Protein AF-0000000072922859 (afdb_homodimer)

Organism: Fusarium oxysporum f. sp. lycopersici (strain 4287 / CBS 123668 / FGSC 9935 / NRRL 34936) (NCBI:txid426428)

pLDDT: mean 90.93, std 11.04, range [42.88, 98.38]

Radius of gyration: 22.8 Å; Cα contacts (8 Å, |Δi|>4): 401; chains: 2; bounding box: 46×70×49 Å

Solvent-accessible surface area (backbone atoms only — not comparable to full-atom values): 17328 Å² total; per-residue (Å²): 130,63,77,60,66,78,42,42,45,59,40,52,46,44,32,28,48,37,19,28,23,43,22,20,28,41,45,39,53,54,68,49,52,65,56,39,53,70,43,15,71,77,34,38,49,62,23,29,40,35,51,50,48,51,50,53,59,50,60,69,44,51,58,58,40,48,53,53,24,37,54,38,30,44,51,51,18,51,53,41,33,73,74,40,74,82,47,66,63,27,55,53,33,44,50,42,33,56,48,53,58,49,46,52,48,43,43,63,70,59,42,41,62,67,42,49,58,42,52,49,50,40,64,49,78,72,54,84,73,50,76,84,46,74,64,51,24,53,50,50,47,49,49,52,52,51,42,46,54,48,40,64,56,52,34,45,48,32,44,52,35,18,50,51,44,45,44,53,69,50,72,94,130,64,76,60,66,77,42,42,44,58,41,52,47,44,33,29,49,37,20,28,24,43,22,19,28,43,46,38,53,53,69,48,52,65,56,39,53,69,42,15,71,77,35,37,48,63,24,30,39,35,51,49,46,51,52,54,58,50,61,68,45,50,58,59,40,49,51,53,26,37,54,38,31,45,49,51,18,51,54,41,32,74,73,38,73,83,47,65,64,27,56,52,33,44,50,41,35,55,49,55,56,50,46,51,50,45,43,63,70,60,44,40,62,67,44,50,57,42,53,50,50,40,63,49,76,72,54,84,75,50,76,84,46,75,64,51,23,53,51,51,44,49,49,51,51,49,40,45,55,51,39,64,57,51,34,45,48,31,45,51,36,17,50,51,44,45,42,55,69,51,74,94

Sequence (344 aa):
MSSLHAWLPALKGIAIAGSLINAGTMTSGYRLLPSVYPIVQKSPKDGAKQWEYFYWNMSATVPWVDLTTIIVIGTIAYGEHKENASALPWKIWTTAAAIMPLGWIWVRLVMLPPSYELLKIADDKNDETQP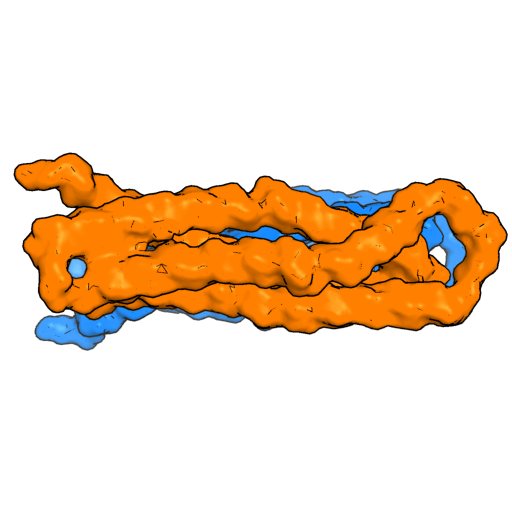LTASSGKKVLGLMQEFNAQMSVRMMFPWVVGGLAMWLTLAYMSSLHAWLPALKGIAIAGSLINAGTMTSGYRLLPSVYPIVQKSPKDGAKQWEYFYWNMSATVPWVDLTTIIVIGTIAYGEHKENASALPWKIWTTAAAIMPLGWIWVRLVMLPPSYELLKIADDKNDETQPLTASSGKKVLGLMQEFNAQMSVRMMFPWVVGGLAMWLTLAY

Foldseek 3Di:
DDPCVVCVVVLLVLLQCLLVVLLVLLVVLLVCLCVLLVVLQVPVLVSLLVVVVSVVVSVVPNVVSLVSNLVSLLVNLVVVCVVPVPDPLSVLSVVLSVLSVVLVVLCVPPQVPLSVVSVCSNPDPPCVPPPPPSVSSVSSSVSSVSNSVSSVVSSVSSVVSSVSSCCSVPVD/DDPCVVCVVVLLVLLQCLLVVLLVLLVVLLVCLCVLLVVLQVPVLVSLLVVVVSVVVSVVPNVVSLVSNLVSLLVNLVVVCVVPVVDPLSVLSVVLSVLSVVLVVLCVPPQVPLSVVSVCSNPDPPCVPPPPPSVSSVSSSVSSVSNSVSSVVSSVSSVVSSVSSCCSVPVD

Structure (mmCIF, N/CA/C/O backbone):
data_AF-0000000072922859-model_v1
#
loop_
_entity.id
_entity.type
_entity.pdbx_description
1 polymer 'DUF1772-domain-containing protein'
#
loop_
_atom_site.group_PDB
_atom_site.id
_atom_site.type_symbol
_atom_site.label_atom_id
_atom_site.label_alt_id
_atom_site.label_comp_id
_atom_site.label_asym_id
_atom_site.label_entity_id
_atom_site.label_seq_id
_atom_site.pdbx_PDB_ins_code
_atom_site.Cartn_x
_atom_site.Cartn_y
_atom_site.Cartn_z
_atom_site.occupancy
_atom_site.B_iso_or_equiv
_atom_site.auth_seq_id
_atom_site.auth_comp_id
_atom_site.auth_asym_id
_atom_site.auth_atom_id
_atom_site.pdbx_PDB_model_num
ATOM 1 N N . MET A 1 1 ? -8.023 -25.297 -27.219 1 43.03 1 MET A N 1
ATOM 2 C CA . MET A 1 1 ? -7.711 -24.75 -25.891 1 43.03 1 MET A CA 1
ATOM 3 C C . MET A 1 1 ? -8.219 -23.312 -25.766 1 43.03 1 MET A C 1
ATOM 5 O O . MET A 1 1 ? -7.918 -22.469 -26.609 1 43.03 1 MET A O 1
ATOM 9 N N . SER A 1 2 ? -9.234 -23.016 -24.953 1 54.78 2 SER A N 1
ATOM 10 C CA . SER A 1 2 ? -9.977 -21.766 -24.969 1 54.78 2 SER A CA 1
ATOM 11 C C . SER A 1 2 ? -9.055 -20.578 -24.703 1 54.78 2 SER A C 1
ATOM 13 O O . SER A 1 2 ? -8 -20.719 -24.078 1 54.78 2 SER A O 1
ATOM 15 N N . SER A 1 3 ? -9.117 -19.531 -25.531 1 67.94 3 SER A N 1
ATOM 16 C CA . SER A 1 3 ? -8.43 -18.25 -25.469 1 67.94 3 SER A CA 1
ATOM 17 C C . SER A 1 3 ? -8.227 -17.797 -24.031 1 67.94 3 SER A C 1
ATOM 19 O O . SER A 1 3 ? -7.188 -17.219 -23.688 1 67.94 3 SER A O 1
ATOM 21 N N . LEU A 1 4 ? -9.047 -18.266 -23.125 1 77.19 4 LEU A N 1
ATOM 22 C CA . LEU A 1 4 ? -8.953 -17.844 -21.734 1 77.19 4 LEU A CA 1
ATOM 23 C C . LEU A 1 4 ? -7.82 -18.578 -21.016 1 77.19 4 LEU A C 1
ATOM 25 O O . LEU A 1 4 ? -7.141 -18 -20.172 1 77.19 4 LEU A O 1
ATOM 29 N N . HIS A 1 5 ? -7.512 -19.703 -21.516 1 80.81 5 HIS A N 1
ATOM 30 C CA . HIS A 1 5 ? -6.473 -20.484 -20.859 1 80.81 5 HIS A CA 1
ATOM 31 C C . HIS A 1 5 ? -5.098 -19.859 -21.062 1 80.81 5 HIS A C 1
ATOM 33 O O . HIS A 1 5 ? -4.262 -19.891 -20.156 1 80.81 5 HIS A O 1
ATOM 39 N N . ALA A 1 6 ? -5.027 -19.297 -22.188 1 84.5 6 ALA A N 1
ATOM 40 C CA . ALA A 1 6 ? -3.744 -18.672 -22.484 1 84.5 6 ALA A CA 1
ATOM 41 C C . ALA A 1 6 ? -3.527 -17.422 -21.641 1 84.5 6 ALA A C 1
ATOM 43 O O . ALA A 1 6 ? -2.389 -17.078 -21.297 1 84.5 6 ALA A O 1
ATOM 44 N N . TRP A 1 7 ? -4.598 -16.812 -21.156 1 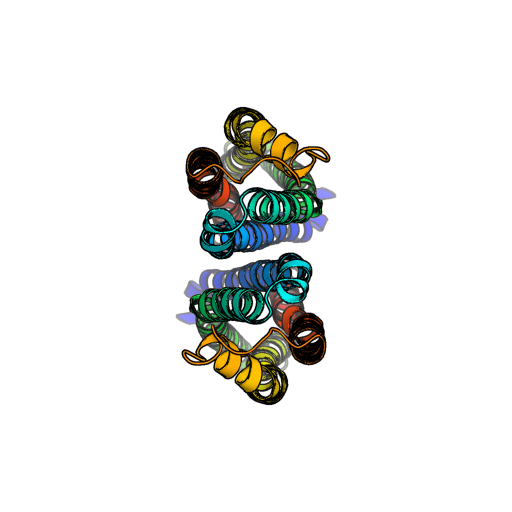90.38 7 TRP A N 1
ATOM 45 C CA . TRP A 1 7 ? -4.496 -15.547 -20.422 1 90.38 7 TRP A CA 1
ATOM 46 C C . TRP A 1 7 ? -4.68 -15.766 -18.938 1 90.38 7 TRP A C 1
ATOM 48 O O . TRP A 1 7 ? -4.543 -14.828 -18.141 1 90.38 7 TRP A O 1
ATOM 58 N N . LEU A 1 8 ? -4.879 -16.891 -18.531 1 91.31 8 LEU A N 1
ATOM 59 C CA . LEU A 1 8 ? -5.234 -17.188 -17.141 1 91.31 8 LEU A CA 1
ATOM 60 C C . LEU A 1 8 ? -4.109 -16.781 -16.203 1 91.31 8 LEU A C 1
ATOM 62 O O . LEU A 1 8 ? -4.359 -16.156 -15.164 1 91.31 8 LEU A O 1
ATOM 66 N N . PRO A 1 9 ? -2.885 -17 -16.562 1 92.88 9 PRO A N 1
ATOM 67 C CA . PRO A 1 9 ? -1.817 -16.562 -15.664 1 92.88 9 PRO A CA 1
ATOM 68 C C . PRO A 1 9 ? -1.773 -15.039 -15.5 1 92.88 9 PRO A C 1
ATOM 70 O O . PRO A 1 9 ? -1.588 -14.539 -14.391 1 92.88 9 PRO A O 1
ATOM 73 N N . ALA A 1 10 ? -1.984 -14.414 -16.578 1 94.19 10 ALA A N 1
ATOM 74 C CA . ALA A 1 10 ? -1.991 -12.953 -16.516 1 94.19 10 ALA A CA 1
ATOM 75 C C . ALA A 1 10 ? -3.18 -12.438 -15.711 1 94.19 10 ALA A C 1
ATOM 77 O O . ALA A 1 10 ? -3.043 -11.508 -14.914 1 94.19 10 ALA A O 1
ATOM 78 N N . LEU A 1 11 ? -4.305 -13.031 -15.906 1 96.31 11 LEU A N 1
ATOM 79 C CA . LEU A 1 11 ? -5.512 -12.625 -15.188 1 96.31 11 LEU A CA 1
ATOM 80 C C . LEU A 1 11 ? -5.355 -12.859 -13.695 1 96.31 11 LEU A C 1
ATOM 82 O O . LEU A 1 11 ? -5.703 -12 -12.883 1 96.31 11 LEU A O 1
ATOM 86 N N . LYS A 1 12 ? -4.82 -13.938 -13.367 1 96.44 12 LYS A N 1
ATOM 87 C CA . LYS A 1 12 ? -4.609 -14.25 -11.953 1 96.44 12 LYS A CA 1
ATOM 88 C C . LYS A 1 12 ? -3.584 -13.312 -11.328 1 96.44 12 LYS A C 1
ATOM 90 O O . LYS A 1 12 ? -3.717 -12.93 -10.164 1 96.44 12 LYS A O 1
ATOM 95 N N . GLY A 1 13 ? -2.658 -12.945 -12.117 1 96.69 13 GLY A N 1
ATOM 96 C CA . GLY A 1 13 ? -1.687 -11.961 -11.656 1 96.69 13 GLY A CA 1
ATOM 97 C C . GLY A 1 13 ? -2.303 -10.609 -11.352 1 96.69 13 GLY A C 1
ATOM 98 O O . GLY A 1 13 ? -1.993 -10 -10.328 1 96.69 13 GLY A O 1
ATOM 99 N N . ILE A 1 14 ? -3.105 -10.234 -12.219 1 97 14 ILE A N 1
ATOM 100 C CA . ILE A 1 14 ? -3.771 -8.953 -12.039 1 97 14 ILE A CA 1
ATOM 101 C C . ILE A 1 14 ? -4.668 -9.008 -10.805 1 97 14 ILE A C 1
ATOM 103 O O . ILE A 1 14 ? -4.711 -8.055 -10.016 1 97 14 ILE A O 1
ATOM 107 N N . ALA A 1 15 ? -5.344 -10.086 -10.633 1 97.75 15 ALA A N 1
ATOM 108 C CA . ALA A 1 15 ? -6.215 -10.258 -9.469 1 97.75 15 ALA A CA 1
ATOM 109 C C . ALA A 1 15 ? -5.422 -10.148 -8.172 1 97.75 15 ALA A C 1
ATOM 111 O O . ALA A 1 15 ? -5.82 -9.422 -7.254 1 97.75 15 ALA A O 1
ATOM 112 N N . ILE A 1 16 ? -4.336 -10.758 -8.125 1 97.69 16 ILE A N 1
ATOM 113 C CA . ILE A 1 16 ? -3.5 -10.773 -6.93 1 97.69 16 ILE A CA 1
ATOM 114 C C . ILE A 1 16 ? -2.873 -9.391 -6.723 1 97.69 16 ILE A C 1
ATOM 116 O O . ILE A 1 16 ? -2.973 -8.812 -5.641 1 97.69 16 ILE A O 1
ATOM 120 N N . ALA A 1 17 ? -2.279 -8.898 -7.738 1 98.38 17 ALA A N 1
ATOM 121 C CA . ALA A 1 17 ? -1.556 -7.629 -7.637 1 98.38 17 ALA A CA 1
ATOM 122 C C . ALA A 1 17 ? -2.498 -6.488 -7.273 1 98.38 17 ALA A C 1
ATOM 124 O O . ALA A 1 17 ? -2.207 -5.691 -6.379 1 98.38 17 ALA A O 1
ATOM 125 N N . GLY A 1 18 ? -3.59 -6.414 -8.047 1 98.06 18 GLY A N 1
ATOM 126 C CA . GLY A 1 18 ? -4.535 -5.34 -7.777 1 98.06 18 GLY A CA 1
ATOM 127 C C . GLY A 1 18 ? -5.039 -5.332 -6.348 1 98.06 18 GLY A C 1
ATOM 128 O O . GLY A 1 18 ? -5.121 -4.273 -5.719 1 98.06 18 GLY A O 1
ATOM 129 N N . SER A 1 19 ? -5.312 -6.465 -5.809 1 98 19 SER A N 1
ATOM 130 C CA . SER A 1 19 ? -5.855 -6.574 -4.461 1 98 19 SER A CA 1
ATOM 131 C C . SER A 1 19 ? -4.793 -6.266 -3.41 1 98 19 SER A C 1
ATOM 133 O O . SER A 1 19 ? -5.031 -5.484 -2.486 1 98 19 SER A O 1
ATOM 135 N N . LEU A 1 20 ? -3.639 -6.754 -3.564 1 98 20 LEU A N 1
ATOM 136 C CA . LEU A 1 20 ? -2.611 -6.594 -2.543 1 98 20 LEU A CA 1
ATOM 137 C C . LEU A 1 20 ? -2.039 -5.18 -2.564 1 98 20 LEU A C 1
ATOM 139 O O . LEU A 1 20 ? -1.699 -4.625 -1.518 1 98 20 LEU A O 1
ATOM 143 N N . ILE A 1 21 ? -1.912 -4.605 -3.748 1 98.06 21 ILE A N 1
ATOM 144 C CA . ILE A 1 21 ? -1.497 -3.209 -3.852 1 98.06 21 ILE A CA 1
ATOM 145 C C . ILE A 1 21 ? -2.504 -2.316 -3.131 1 98.06 21 ILE A C 1
ATOM 147 O O . ILE A 1 21 ? -2.121 -1.447 -2.344 1 98.06 21 ILE A O 1
ATOM 151 N N . ASN A 1 22 ? -3.75 -2.557 -3.4 1 98.12 22 ASN A N 1
ATOM 152 C CA . ASN A 1 22 ? -4.777 -1.767 -2.73 1 98.12 22 ASN A CA 1
ATOM 153 C C . ASN A 1 22 ? -4.805 -2.037 -1.229 1 98.12 22 ASN A C 1
ATOM 155 O O . ASN A 1 22 ? -5.09 -1.138 -0.437 1 98.12 22 ASN A O 1
ATOM 159 N N . ALA A 1 23 ? -4.523 -3.234 -0.836 1 97.81 23 ALA A N 1
ATOM 160 C CA . ALA A 1 23 ? -4.441 -3.535 0.591 1 97.81 23 ALA A CA 1
ATOM 161 C C . ALA A 1 23 ? -3.359 -2.697 1.267 1 97.81 23 ALA A C 1
ATOM 163 O O . ALA A 1 23 ? -3.605 -2.068 2.299 1 97.81 23 ALA A O 1
ATOM 164 N N . GLY A 1 24 ? -2.207 -2.635 0.68 1 97.62 24 GLY A N 1
ATOM 165 C CA . GLY A 1 24 ? -1.145 -1.797 1.211 1 97.62 24 GLY A CA 1
ATOM 166 C C . GLY A 1 24 ? -1.486 -0.319 1.195 1 97.62 24 GLY A C 1
ATOM 167 O O . GLY A 1 24 ? -1.217 0.397 2.162 1 97.62 24 GLY A O 1
ATOM 168 N N . THR A 1 25 ? -2.055 0.048 0.1 1 97.75 25 THR A N 1
ATOM 169 C CA . THR A 1 25 ? -2.416 1.449 -0.083 1 97.75 25 THR A CA 1
ATOM 170 C C . THR A 1 25 ? -3.43 1.887 0.971 1 97.75 25 THR A C 1
ATOM 172 O O . THR A 1 25 ? -3.229 2.893 1.653 1 97.75 25 THR A O 1
ATOM 175 N N . MET A 1 26 ? -4.445 1.127 1.14 1 96.94 26 MET A N 1
ATOM 176 C CA . MET A 1 26 ? -5.512 1.515 2.061 1 96.94 26 MET A CA 1
ATOM 177 C C . MET A 1 26 ? -5.043 1.407 3.508 1 96.94 26 MET A C 1
ATOM 179 O O . MET A 1 26 ? -5.434 2.217 4.352 1 96.94 26 MET A O 1
ATOM 183 N N . THR A 1 27 ? -4.234 0.458 3.777 1 97.56 27 THR A N 1
ATOM 184 C CA . THR A 1 27 ? -3.668 0.344 5.117 1 97.56 27 THR A CA 1
ATOM 185 C C . THR A 1 27 ? -2.797 1.553 5.438 1 97.56 27 THR A C 1
ATOM 187 O O . THR A 1 27 ? -2.828 2.066 6.559 1 97.56 27 THR A O 1
ATOM 190 N N . SER A 1 28 ? -2.094 1.97 4.473 1 97.56 28 SER A N 1
ATOM 191 C CA . SER A 1 28 ? -1.244 3.137 4.688 1 97.56 28 SER A CA 1
ATOM 192 C C . SER A 1 28 ? -2.078 4.391 4.934 1 97.56 28 SER A C 1
ATOM 194 O O . SER A 1 28 ? -1.744 5.203 5.797 1 97.56 28 SER A O 1
ATOM 196 N N . GLY A 1 29 ? -3.117 4.551 4.145 1 96.75 29 GLY A N 1
ATOM 197 C CA . GLY A 1 29 ? -4.016 5.66 4.418 1 96.75 29 GLY A CA 1
ATOM 198 C C . GLY A 1 29 ? -4.574 5.645 5.828 1 96.75 29 GLY A C 1
ATOM 199 O O . GLY A 1 29 ? -4.598 6.676 6.504 1 96.75 29 GLY A O 1
ATOM 200 N N . TYR A 1 30 ? -4.941 4.484 6.262 1 97.56 30 TYR A N 1
ATOM 201 C CA . TYR A 1 30 ? -5.477 4.297 7.605 1 97.56 30 TYR A CA 1
ATOM 202 C C . TYR A 1 30 ? -4.438 4.656 8.656 1 97.56 30 TYR A C 1
ATOM 204 O O . TYR A 1 30 ? -4.746 5.348 9.633 1 97.56 30 TYR A O 1
ATOM 212 N N . ARG A 1 31 ? -3.248 4.305 8.453 1 97.56 31 ARG A N 1
ATOM 213 C CA . ARG A 1 31 ? -2.205 4.449 9.461 1 97.56 31 ARG A CA 1
ATOM 214 C C . ARG A 1 31 ? -1.654 5.871 9.477 1 97.56 31 ARG A C 1
ATOM 216 O O . ARG A 1 31 ? -1.151 6.336 10.508 1 97.56 31 ARG A O 1
ATOM 223 N N . LEU A 1 32 ? -1.761 6.594 8.422 1 98.06 32 LEU A N 1
ATOM 224 C CA . LEU A 1 32 ? -1.085 7.883 8.32 1 98.06 32 LEU A CA 1
ATOM 225 C C . LEU A 1 32 ? -2.049 9.023 8.625 1 98.06 32 LEU A C 1
ATOM 227 O O . LEU A 1 32 ? -1.619 10.133 8.977 1 98.06 32 LEU A O 1
ATOM 231 N N . LEU A 1 33 ? -3.324 8.734 8.539 1 97.81 33 LEU A N 1
ATOM 232 C CA . LEU A 1 33 ? -4.301 9.805 8.727 1 97.81 33 LEU A CA 1
ATOM 233 C C . LEU A 1 33 ? -4.188 10.406 10.125 1 97.81 33 LEU A C 1
ATOM 235 O O . LEU A 1 33 ? -4.332 11.617 10.289 1 97.81 33 LEU A O 1
ATOM 239 N N . PRO A 1 34 ? -3.85 9.672 11.156 1 97.88 34 PRO A N 1
ATOM 240 C CA . PRO A 1 34 ? -3.754 10.25 12.5 1 97.88 34 PRO A CA 1
ATOM 241 C C . PRO A 1 34 ? -2.652 11.297 12.617 1 97.88 34 PRO A C 1
ATOM 243 O O . PRO A 1 34 ? -2.605 12.039 13.602 1 97.88 34 PRO A O 1
ATOM 246 N N . SER A 1 35 ? -1.766 11.398 11.656 1 97.31 35 SER A N 1
ATOM 247 C CA . SER A 1 35 ? -0.757 12.453 11.672 1 97.31 35 SER A CA 1
ATOM 248 C C . SER A 1 35 ? -1.397 13.828 11.555 1 97.31 35 SER A C 1
ATOM 250 O O . SER A 1 35 ? -0.76 14.844 11.844 1 97.31 35 SER A O 1
ATOM 252 N N . VAL A 1 36 ? -2.631 13.898 11.148 1 97.69 36 VAL A N 1
ATOM 253 C CA . VAL A 1 36 ? -3.352 15.141 10.898 1 97.69 36 VAL A CA 1
ATOM 254 C C . VAL A 1 36 ? -4.059 15.594 12.172 1 97.69 36 VAL A C 1
ATOM 256 O O . VAL A 1 36 ? -4.41 16.766 12.305 1 97.69 36 VAL A O 1
ATOM 259 N N . TYR A 1 37 ? -4.262 14.734 13.141 1 97.38 37 TYR A N 1
ATOM 260 C CA . TYR A 1 37 ? -5.102 14.992 14.305 1 97.38 37 TYR A CA 1
ATOM 261 C C . TYR A 1 37 ? -4.559 16.156 15.117 1 97.38 37 TYR A C 1
ATOM 263 O O . TYR A 1 37 ? -5.312 17.047 15.516 1 97.38 37 TYR A O 1
ATOM 271 N N . PRO A 1 38 ? -3.283 16.297 15.305 1 95.62 38 PRO A N 1
ATOM 272 C CA . PRO A 1 38 ? -2.762 17.438 16.062 1 95.62 38 PRO A CA 1
ATOM 273 C C . PRO A 1 38 ? -2.959 18.766 15.328 1 95.62 38 PRO A C 1
ATOM 275 O O . PRO A 1 38 ? -3.104 19.812 15.961 1 95.62 38 PRO A O 1
ATOM 278 N N . ILE A 1 39 ? -3.014 18.719 14.055 1 94.75 39 ILE A N 1
ATOM 279 C CA . ILE A 1 39 ? -3.217 19.922 13.258 1 94.75 39 ILE A CA 1
ATOM 280 C C . ILE A 1 39 ? -4.652 20.422 13.43 1 94.75 39 ILE A C 1
ATOM 282 O O . ILE A 1 39 ? -4.895 21.625 13.508 1 94.75 39 ILE A O 1
ATOM 286 N N . VAL A 1 40 ? -5.52 19.516 13.531 1 94.38 40 VAL A N 1
ATOM 287 C CA . VAL A 1 40 ? -6.926 19.859 13.711 1 94.38 40 VAL A CA 1
ATOM 288 C C . VAL A 1 40 ? -7.109 20.656 15 1 94.38 40 VAL A C 1
ATOM 290 O O . VAL A 1 40 ? -7.91 21.594 15.047 1 94.38 40 VAL A O 1
ATOM 293 N N . GLN A 1 41 ? -6.398 20.266 16 1 90.81 41 GLN A N 1
ATOM 294 C CA . GLN A 1 41 ? -6.496 20.938 17.297 1 90.81 41 GLN A CA 1
ATOM 295 C C . GLN A 1 41 ? -6 22.375 17.219 1 90.81 41 GLN A C 1
ATOM 297 O O . GLN A 1 41 ? -6.496 23.25 17.938 1 90.81 41 GLN A O 1
ATOM 302 N N . LYS A 1 42 ? -5.109 22.656 16.344 1 89.69 42 LYS A N 1
ATOM 303 C CA . LYS A 1 42 ? -4.574 24 16.172 1 89.69 42 LYS A CA 1
ATOM 304 C C . LYS A 1 42 ? -5.375 24.781 15.133 1 89.69 42 LYS A C 1
ATOM 306 O O . LYS A 1 42 ? -5.652 25.969 15.32 1 89.69 42 LYS A O 1
ATOM 311 N N . SER A 1 43 ? -5.695 24.094 14.039 1 92 43 SER A N 1
ATOM 312 C CA . SER A 1 43 ? -6.453 24.688 12.938 1 92 43 SER A CA 1
ATOM 313 C C . SER A 1 43 ? -7.355 23.641 12.273 1 92 43 SER A C 1
ATOM 315 O O . SER A 1 43 ? -6.906 22.891 11.414 1 92 43 SER A O 1
ATOM 317 N N . PRO A 1 44 ? -8.57 23.672 12.672 1 93.25 44 PRO A N 1
ATOM 318 C CA . PRO A 1 44 ? -9.508 22.703 12.102 1 93.25 44 PRO A CA 1
ATOM 319 C C . PRO A 1 44 ? -9.586 22.781 10.578 1 93.25 44 PRO A C 1
ATOM 321 O O . PRO A 1 44 ? -9.734 21.75 9.914 1 93.25 44 PRO A O 1
ATOM 324 N N . LYS A 1 45 ? -9.438 23.938 10.07 1 92.56 45 LYS A N 1
ATOM 325 C CA . LYS A 1 45 ? -9.508 24.094 8.617 1 92.56 45 LYS A CA 1
ATOM 326 C C . LYS A 1 45 ? -8.305 23.438 7.938 1 92.56 45 LYS A C 1
ATOM 328 O O . LYS A 1 45 ? -8.453 22.734 6.93 1 92.56 45 LYS A O 1
ATOM 333 N N . ASP A 1 46 ? -7.125 23.641 8.461 1 93.75 46 ASP A N 1
ATOM 334 C CA . ASP A 1 46 ? -5.93 23.016 7.895 1 93.75 46 ASP A CA 1
ATOM 335 C C . ASP A 1 46 ? -6.004 21.5 7.977 1 93.75 46 ASP A C 1
ATOM 337 O O . ASP A 1 46 ? -5.582 20.797 7.055 1 93.75 46 ASP A O 1
ATOM 341 N N . GLY A 1 47 ? -6.535 21.016 9.07 1 95.56 47 GLY A N 1
ATOM 342 C CA . GLY A 1 47 ? -6.73 19.594 9.203 1 95.56 47 GLY A CA 1
ATOM 343 C C . GLY A 1 47 ? -7.695 19.016 8.18 1 95.56 47 GLY A C 1
ATOM 344 O O . GLY A 1 47 ? -7.422 17.969 7.578 1 95.56 47 GLY A O 1
ATOM 345 N N . ALA A 1 48 ? -8.742 19.703 8.031 1 95.44 48 ALA A N 1
ATOM 346 C CA . ALA A 1 48 ? -9.734 19.266 7.059 1 95.44 48 ALA A CA 1
ATOM 347 C C . ALA A 1 48 ? -9.164 19.281 5.645 1 95.44 48 ALA A C 1
ATOM 349 O O . ALA A 1 48 ? -9.445 18.391 4.844 1 95.44 48 ALA A O 1
ATOM 350 N N . LYS A 1 49 ? -8.414 20.25 5.344 1 95.06 49 LYS A N 1
ATOM 351 C CA . LYS A 1 49 ? -7.789 20.328 4.027 1 95.06 49 LYS A CA 1
ATOM 352 C C . LYS A 1 49 ? -6.824 19.172 3.811 1 95.06 49 LYS A C 1
ATOM 354 O O . LYS A 1 49 ? -6.742 18.625 2.709 1 95.06 49 LYS A O 1
ATOM 359 N N . GLN A 1 50 ? -6.07 18.859 4.785 1 96.38 50 GLN A N 1
ATOM 360 C CA . GLN A 1 50 ? -5.168 17.719 4.676 1 96.38 50 GLN A CA 1
ATOM 361 C C . GLN A 1 50 ? -5.941 16.422 4.469 1 96.38 50 GLN A C 1
ATOM 363 O O . GLN A 1 50 ? -5.559 15.578 3.648 1 96.38 50 GLN A O 1
ATOM 368 N N . TRP A 1 51 ? -6.949 16.25 5.258 1 96.38 51 TRP A N 1
ATOM 369 C CA . TRP A 1 51 ? -7.797 15.07 5.07 1 96.38 51 TRP A CA 1
ATOM 370 C C . TRP A 1 51 ? -8.32 15 3.639 1 96.38 51 TRP A C 1
ATOM 372 O O . TRP A 1 51 ? -8.336 13.93 3.029 1 96.38 51 TRP A O 1
ATOM 382 N N . GLU A 1 52 ? -8.82 16.094 3.152 1 95.75 52 GLU A N 1
ATOM 383 C CA . GLU A 1 52 ? -9.305 16.156 1.778 1 95.75 52 GLU A CA 1
ATOM 384 C C . GLU A 1 52 ? -8.227 15.719 0.792 1 95.75 52 GLU A C 1
ATOM 386 O O . GLU A 1 52 ? -8.516 14.984 -0.156 1 95.75 52 GLU A O 1
ATOM 391 N N . TYR A 1 53 ? -7.066 16.219 1.013 1 96.12 53 TYR A N 1
ATOM 392 C CA . TYR A 1 53 ? -5.949 15.805 0.174 1 96.12 53 TYR A CA 1
ATOM 393 C C . TYR A 1 53 ? -5.777 14.289 0.197 1 96.12 53 TYR A C 1
ATOM 395 O O . TYR A 1 53 ? -5.641 13.664 -0.854 1 96.12 53 TYR A O 1
ATOM 403 N N . PHE A 1 54 ? -5.801 13.68 1.396 1 96.19 54 PHE A N 1
ATOM 404 C CA . PHE A 1 54 ? -5.711 12.227 1.546 1 96.19 54 PHE A CA 1
ATOM 405 C C . PHE A 1 54 ? -6.793 11.531 0.73 1 96.19 54 PHE A C 1
ATOM 407 O O . PHE A 1 54 ? -6.5 10.609 -0.037 1 96.19 54 PHE A O 1
ATOM 414 N N . TYR A 1 55 ? -7.977 11.984 0.921 1 93.88 55 TYR A N 1
ATOM 415 C CA . TYR A 1 55 ? -9.125 11.352 0.287 1 93.88 55 TYR A CA 1
ATOM 416 C C . TYR A 1 55 ? -9 11.383 -1.231 1 93.88 55 TYR A C 1
ATOM 418 O O . TYR A 1 55 ? -9.148 10.352 -1.895 1 93.88 55 TYR A O 1
ATOM 426 N N . TRP A 1 56 ? -8.719 12.539 -1.812 1 93.75 56 TRP A N 1
ATOM 427 C CA . TRP A 1 56 ? -8.656 12.68 -3.264 1 93.75 56 TRP A CA 1
ATOM 428 C C . TRP A 1 56 ? -7.477 11.891 -3.832 1 93.75 56 TRP A C 1
ATOM 430 O O . TRP A 1 56 ? -7.582 11.289 -4.898 1 93.75 56 TRP A O 1
ATOM 440 N N . ASN A 1 57 ? -6.395 11.906 -3.186 1 95.75 57 ASN A N 1
ATOM 441 C CA . ASN A 1 57 ? -5.234 11.156 -3.648 1 95.75 57 ASN A CA 1
ATOM 442 C C . ASN A 1 57 ? -5.523 9.656 -3.701 1 95.75 57 ASN A C 1
ATOM 444 O O . ASN A 1 57 ? -5.215 8.992 -4.691 1 95.75 57 ASN A O 1
ATOM 448 N N . MET A 1 58 ? -6.094 9.086 -2.662 1 93.88 58 MET A N 1
ATOM 449 C CA . MET A 1 58 ? -6.414 7.66 -2.619 1 93.88 58 MET A CA 1
ATOM 450 C C . MET A 1 58 ? -7.5 7.316 -3.635 1 93.88 58 MET A C 1
ATOM 452 O O . MET A 1 58 ? -7.422 6.285 -4.305 1 93.88 58 MET A O 1
ATOM 456 N N . SER A 1 59 ? -8.469 8.219 -3.77 1 92.94 59 SER A N 1
ATOM 457 C CA . SER A 1 59 ? -9.578 8 -4.688 1 92.94 59 SER A CA 1
ATOM 458 C C . SER A 1 59 ? -9.117 8.047 -6.141 1 92.94 59 SER A C 1
ATOM 460 O O . SER A 1 59 ? -9.812 7.566 -7.039 1 92.94 59 SER A O 1
ATOM 462 N N . ALA A 1 60 ? -7.945 8.547 -6.336 1 94.62 60 ALA A N 1
ATOM 463 C CA . ALA A 1 60 ? -7.43 8.68 -7.695 1 94.62 60 ALA A CA 1
ATOM 464 C C . ALA A 1 60 ? -6.98 7.328 -8.242 1 94.62 60 ALA A C 1
ATOM 466 O O . ALA A 1 60 ? -6.887 7.145 -9.461 1 94.62 60 ALA A O 1
ATOM 467 N N . THR A 1 61 ? -6.754 6.352 -7.426 1 95.38 61 THR A N 1
ATOM 468 C CA . THR A 1 61 ? -6.184 5.117 -7.949 1 95.38 61 THR A CA 1
ATOM 469 C C . THR A 1 61 ? -6.957 3.904 -7.438 1 95.38 61 THR A C 1
ATOM 471 O O . THR A 1 61 ? -7.23 2.971 -8.195 1 95.38 61 THR A O 1
ATOM 474 N N . VAL A 1 62 ? -7.398 3.92 -6.152 1 96.31 62 VAL A N 1
ATOM 475 C CA . VAL A 1 62 ? -7.926 2.734 -5.492 1 96.31 62 VAL A CA 1
ATOM 476 C C . VAL A 1 62 ? -9.148 2.225 -6.246 1 96.31 62 VAL A C 1
ATOM 478 O O . VAL A 1 62 ? -9.227 1.044 -6.598 1 96.31 62 VAL A O 1
ATOM 481 N N . PRO A 1 63 ? -10.102 3.094 -6.629 1 94.38 63 PRO A N 1
ATOM 482 C CA . PRO A 1 63 ? -11.289 2.568 -7.309 1 94.38 63 PRO A CA 1
ATOM 483 C C . PRO A 1 63 ? -10.969 1.998 -8.688 1 94.38 63 PRO A C 1
ATOM 485 O O . PRO A 1 63 ? -11.602 1.033 -9.125 1 94.38 63 PRO A O 1
ATOM 488 N N . TRP A 1 64 ? -10.039 2.559 -9.359 1 95.19 64 TRP A N 1
ATOM 489 C CA . TRP A 1 64 ? -9.688 2.066 -10.688 1 95.19 64 TRP A CA 1
ATOM 490 C C . TRP A 1 64 ? -9.031 0.695 -10.602 1 95.19 64 TRP A C 1
ATOM 492 O O . TRP A 1 64 ? -9.305 -0.187 -11.422 1 95.19 64 TRP A O 1
ATOM 502 N N . VAL A 1 65 ? -8.18 0.55 -9.695 1 96.88 65 VAL A N 1
ATOM 503 C CA . VAL A 1 65 ? -7.551 -0.75 -9.484 1 96.88 65 VAL A CA 1
ATOM 504 C C . VAL A 1 65 ? -8.609 -1.776 -9.086 1 96.88 65 VAL A C 1
ATOM 506 O O . VAL A 1 65 ? -8.609 -2.9 -9.594 1 96.88 65 VAL A O 1
ATOM 509 N N . ASP A 1 66 ? -9.492 -1.399 -8.227 1 95.69 66 ASP A N 1
ATOM 510 C CA . ASP A 1 66 ? -10.586 -2.279 -7.812 1 95.69 66 ASP A CA 1
ATOM 511 C C . ASP A 1 66 ? -11.43 -2.709 -9.008 1 95.69 66 ASP A C 1
ATOM 513 O O . ASP A 1 66 ? -11.742 -3.891 -9.164 1 95.69 66 ASP A O 1
ATOM 517 N N . LEU A 1 67 ? -11.797 -1.748 -9.781 1 95.44 67 LEU A N 1
ATOM 518 C CA . LEU A 1 67 ? -12.648 -2.029 -10.938 1 95.44 67 LEU A CA 1
ATOM 519 C C . LEU A 1 67 ? -11.969 -3.018 -11.875 1 95.44 67 LEU A C 1
ATOM 521 O O . LEU A 1 67 ? -12.602 -3.977 -12.336 1 95.44 67 LEU A O 1
ATOM 525 N N . THR A 1 68 ? -10.742 -2.785 -12.141 1 97 68 THR A N 1
ATOM 526 C CA . THR A 1 68 ? -9.984 -3.695 -12.992 1 97 68 THR A CA 1
ATOM 527 C C . THR A 1 68 ? -9.945 -5.098 -12.391 1 97 68 THR A C 1
ATOM 529 O O . THR A 1 68 ? -10.148 -6.09 -13.094 1 97 68 THR A O 1
ATOM 532 N N . THR A 1 69 ? -9.758 -5.176 -11.125 1 97.19 69 THR A N 1
ATOM 533 C CA . THR A 1 69 ? -9.656 -6.453 -10.43 1 97.19 69 THR A CA 1
ATOM 534 C C . THR A 1 69 ? -10.992 -7.191 -10.469 1 97.19 69 THR A C 1
ATOM 536 O O . THR A 1 69 ? -11.031 -8.406 -10.672 1 97.19 69 THR A O 1
ATOM 539 N N . ILE A 1 70 ? -12.023 -6.465 -10.289 1 95.56 70 ILE A N 1
ATOM 540 C CA . ILE A 1 70 ? -13.359 -7.055 -10.312 1 95.56 70 ILE A CA 1
ATOM 541 C C . ILE A 1 70 ? -13.617 -7.688 -11.68 1 95.56 70 ILE A C 1
ATOM 543 O O . ILE A 1 70 ? -14.094 -8.82 -11.758 1 95.56 70 ILE A O 1
ATOM 547 N N . ILE A 1 71 ? -13.312 -7.016 -12.695 1 96.69 71 ILE A N 1
ATOM 548 C CA . ILE A 1 71 ? -13.539 -7.5 -14.055 1 96.69 71 ILE A CA 1
ATOM 549 C C . ILE A 1 71 ? -12.703 -8.758 -14.297 1 96.69 71 ILE A C 1
ATOM 551 O O . ILE A 1 71 ? -13.203 -9.75 -14.828 1 96.69 71 ILE A O 1
ATOM 555 N N . VAL A 1 72 ? -11.523 -8.695 -13.875 1 97.56 72 VAL A N 1
ATOM 556 C CA . VAL A 1 72 ? -10.609 -9.812 -14.078 1 97.56 72 VAL A CA 1
ATOM 557 C C . VAL A 1 72 ? -11.086 -11.023 -13.289 1 97.56 72 VAL A C 1
ATOM 559 O O . VAL A 1 72 ? -11.148 -12.133 -13.828 1 97.56 72 VAL A O 1
ATOM 562 N N . ILE A 1 73 ? -11.406 -10.844 -12.055 1 97.25 73 ILE A N 1
ATOM 563 C CA . ILE A 1 73 ? -11.844 -11.945 -11.211 1 97.25 73 ILE A CA 1
ATOM 564 C C . ILE A 1 73 ? -13.141 -12.539 -11.758 1 97.25 73 ILE A C 1
ATOM 566 O O . ILE A 1 73 ? -13.305 -13.758 -11.781 1 97.25 73 ILE A O 1
ATOM 570 N N . GLY A 1 74 ? -14.047 -11.711 -12.156 1 95.94 74 GLY A N 1
ATOM 571 C CA . GLY A 1 74 ? -15.258 -12.195 -12.789 1 95.94 74 GLY A CA 1
ATOM 572 C C . GLY A 1 74 ? -14.992 -13.031 -14.031 1 95.94 74 GLY A C 1
ATOM 573 O O . GLY A 1 74 ? -15.664 -14.031 -14.266 1 95.94 74 GLY A O 1
ATOM 574 N N . THR A 1 75 ? -14.07 -12.578 -14.812 1 96.31 75 THR A N 1
ATOM 575 C CA . THR A 1 75 ? -13.695 -13.305 -16.016 1 96.31 75 THR A CA 1
ATOM 576 C C . THR A 1 75 ? -13.141 -14.68 -15.664 1 96.31 75 THR A C 1
ATOM 578 O O . THR A 1 75 ? -13.492 -15.68 -16.297 1 96.31 75 THR A O 1
ATOM 581 N N . ILE A 1 76 ? -12.32 -14.727 -14.672 1 95.62 76 ILE A N 1
ATOM 582 C CA . ILE A 1 76 ? -11.766 -16 -14.227 1 95.62 76 ILE A CA 1
ATOM 583 C C . ILE A 1 76 ? -12.898 -16.922 -13.75 1 95.62 76 ILE A C 1
ATOM 585 O O . ILE A 1 76 ? -12.938 -18.094 -14.117 1 95.62 76 ILE A O 1
ATOM 589 N N . ALA A 1 77 ? -13.734 -16.375 -12.922 1 94.75 77 ALA A N 1
ATOM 590 C CA . ALA A 1 77 ? -14.852 -17.156 -12.383 1 94.75 77 ALA A CA 1
ATOM 591 C C . ALA A 1 77 ? -15.711 -17.719 -13.5 1 94.75 77 ALA A C 1
ATOM 593 O O . ALA A 1 77 ? -16.109 -18.891 -13.453 1 94.75 77 ALA A O 1
ATOM 594 N N . TYR A 1 78 ? -15.961 -16.906 -14.477 1 93.38 78 TYR A N 1
ATOM 595 C CA . TYR A 1 78 ? -16.781 -17.344 -15.609 1 93.38 78 TYR A CA 1
ATOM 596 C C . TYR A 1 78 ? -16.109 -18.484 -16.359 1 93.38 78 TYR A C 1
ATOM 598 O O . TYR A 1 78 ? -16.766 -19.469 -16.703 1 93.38 78 TYR A O 1
ATOM 606 N N . GLY A 1 79 ? -14.898 -18.359 -16.656 1 91.56 79 GLY A N 1
ATOM 607 C CA . GLY A 1 79 ? -14.164 -19.406 -17.344 1 91.56 79 GLY A CA 1
ATOM 608 C C . GLY A 1 79 ? -14.133 -20.703 -16.562 1 91.56 79 GLY A C 1
ATOM 609 O O . GLY A 1 79 ? -14.336 -21.781 -17.141 1 91.56 79 GLY A O 1
ATOM 610 N N . GLU A 1 80 ? -13.898 -20.656 -15.328 1 90.88 80 GLU A N 1
ATOM 611 C CA . GLU A 1 80 ? -13.844 -21.844 -14.5 1 90.88 80 GLU A CA 1
ATOM 612 C C . GLU A 1 80 ? -15.219 -22.5 -14.391 1 90.88 80 GLU A C 1
ATOM 614 O O . GLU A 1 80 ? -15.328 -23.734 -14.344 1 90.88 80 GLU A O 1
ATOM 619 N N . HIS A 1 81 ? -16.188 -21.703 -14.305 1 92.12 81 HIS A N 1
ATOM 620 C CA . HIS A 1 81 ? -17.547 -22.219 -14.281 1 92.12 81 HIS A CA 1
ATOM 621 C C . HIS A 1 81 ? -17.875 -22.953 -15.57 1 92.12 81 HIS A C 1
ATOM 623 O O . HIS A 1 81 ? -18.516 -24.016 -15.539 1 92.12 81 HIS A O 1
ATOM 629 N N . LYS A 1 82 ? -17.531 -22.453 -16.641 1 91.69 82 LYS A N 1
ATOM 630 C CA . LYS A 1 82 ? -17.781 -23.078 -17.938 1 91.69 82 LYS A CA 1
ATOM 631 C C . LYS A 1 82 ? -17.031 -24.422 -18.062 1 91.69 82 LYS A C 1
ATOM 633 O O . LYS A 1 82 ? -17.547 -25.359 -18.672 1 91.69 82 LYS A O 1
ATOM 638 N N . GLU A 1 83 ? -15.914 -24.438 -17.453 1 89 83 GLU A N 1
ATOM 639 C CA . GLU A 1 83 ? -15.141 -25.688 -17.5 1 89 83 GLU A CA 1
ATOM 640 C C . GLU A 1 83 ? -15.719 -26.734 -16.578 1 89 83 GLU A C 1
ATOM 642 O O . GLU A 1 83 ? -15.836 -27.906 -16.938 1 89 83 GLU A O 1
ATOM 647 N N . ASN A 1 84 ? -16.031 -26.344 -15.336 1 89.81 84 ASN A N 1
ATOM 648 C CA . ASN A 1 84 ? -16.609 -27.266 -14.359 1 89.81 84 ASN A CA 1
ATOM 649 C C . ASN A 1 84 ? -17.562 -26.547 -13.422 1 89.81 84 ASN A C 1
ATOM 651 O O . ASN A 1 84 ? -17.141 -25.984 -12.406 1 89.81 84 ASN A O 1
ATOM 655 N N . ALA A 1 85 ? -18.703 -26.688 -13.578 1 89.38 85 ALA A N 1
ATOM 656 C CA . ALA A 1 85 ? -19.734 -25.953 -12.867 1 89.38 85 ALA A CA 1
ATOM 657 C C . ALA A 1 85 ? -19.906 -26.469 -11.438 1 89.38 85 ALA A C 1
ATOM 659 O O . ALA A 1 85 ? -20.484 -25.781 -10.594 1 89.38 85 ALA A O 1
ATOM 660 N N . SER A 1 86 ? -19.359 -27.594 -11.25 1 89.94 86 SER A N 1
ATOM 661 C CA . SER A 1 86 ? -19.516 -28.172 -9.914 1 89.94 86 SER A CA 1
ATOM 662 C C . SER A 1 86 ? -18.297 -27.922 -9.055 1 89.94 86 SER A C 1
ATOM 664 O O . SER A 1 86 ? -18.312 -28.172 -7.844 1 89.94 86 SER A O 1
ATOM 666 N N . ALA A 1 87 ? -17.328 -27.312 -9.672 1 87.75 87 ALA A N 1
ATOM 667 C CA . ALA A 1 87 ? -16.062 -27.172 -8.977 1 87.75 87 ALA A CA 1
ATOM 668 C C . ALA A 1 87 ? -16.094 -26.031 -7.965 1 87.75 87 ALA A C 1
ATOM 670 O O . ALA A 1 87 ? -16.844 -25.062 -8.148 1 87.75 87 ALA A O 1
ATOM 671 N N . LEU A 1 88 ? -15.352 -26.031 -6.918 1 90.75 88 LEU A N 1
ATOM 672 C CA . LEU A 1 88 ? -15.281 -25.078 -5.816 1 90.75 88 LEU A CA 1
ATOM 673 C C . LEU A 1 88 ? -14.594 -23.781 -6.254 1 90.75 88 LEU A C 1
ATOM 675 O O . LEU A 1 88 ? -15 -22.688 -5.852 1 90.75 88 LEU A O 1
ATOM 679 N N . PRO A 1 89 ? -13.711 -23.828 -7.145 1 90.38 89 PRO A N 1
ATOM 680 C CA . PRO A 1 89 ? -12.914 -22.625 -7.438 1 90.38 89 PRO A CA 1
ATOM 681 C C . PRO A 1 89 ? -13.742 -21.484 -8.008 1 90.38 89 PRO A C 1
ATOM 683 O O . PRO A 1 89 ? -13.578 -20.328 -7.602 1 90.38 89 PRO A O 1
ATOM 686 N N . TRP A 1 90 ? -14.633 -21.797 -8.867 1 92.06 90 TRP A N 1
ATOM 687 C CA . TRP A 1 90 ? -15.367 -20.672 -9.445 1 92.06 90 TRP A CA 1
ATOM 688 C C . TRP A 1 90 ? -16.281 -20.031 -8.406 1 92.06 90 TRP A C 1
ATOM 690 O O . TRP A 1 90 ? -16.5 -18.812 -8.445 1 92.06 90 TRP A O 1
ATOM 700 N N . LYS A 1 91 ? -16.703 -20.703 -7.41 1 94.19 91 LYS A N 1
ATOM 701 C CA . LYS A 1 91 ? -17.516 -20.141 -6.336 1 94.19 91 LYS A CA 1
ATOM 702 C C . LYS A 1 91 ? -16.688 -19.188 -5.469 1 94.19 91 LYS A C 1
ATOM 704 O O . LYS A 1 91 ? -17.188 -18.141 -5.043 1 94.19 91 LYS A O 1
ATOM 709 N N . ILE A 1 92 ? -15.5 -19.562 -5.23 1 94.75 92 ILE A N 1
ATOM 710 C CA . ILE A 1 92 ? -14.633 -18.719 -4.414 1 94.75 92 ILE A CA 1
ATOM 711 C C . ILE A 1 92 ? -14.273 -17.438 -5.184 1 94.75 92 ILE A C 1
ATOM 713 O O . ILE A 1 92 ? -14.289 -16.344 -4.625 1 94.75 92 ILE A O 1
ATOM 717 N N . TRP A 1 93 ? -13.984 -17.625 -6.445 1 95.25 93 TRP A N 1
ATOM 718 C CA . TRP A 1 93 ? -13.727 -16.453 -7.273 1 95.25 93 TRP A CA 1
ATOM 719 C C . TRP A 1 93 ? -14.938 -15.531 -7.305 1 95.25 93 TRP A C 1
ATOM 721 O O . TRP A 1 93 ? -14.797 -14.305 -7.207 1 95.25 93 TRP A O 1
ATOM 731 N N . THR A 1 94 ? -16.047 -16.094 -7.426 1 94.5 94 THR A N 1
ATOM 732 C CA . THR A 1 94 ? -17.281 -15.305 -7.473 1 94.5 94 THR A CA 1
ATOM 733 C C . THR A 1 94 ? -17.5 -14.57 -6.152 1 94.5 94 THR A C 1
ATOM 735 O O . THR A 1 94 ? -17.891 -13.398 -6.145 1 94.5 94 THR A O 1
ATOM 738 N N . THR A 1 95 ? -17.25 -15.25 -5.129 1 94.44 95 THR A N 1
ATOM 739 C CA . THR A 1 95 ? -17.375 -14.617 -3.818 1 94.44 95 THR A CA 1
ATOM 740 C C . THR A 1 95 ? -16.391 -13.461 -3.689 1 94.44 95 THR A C 1
ATOM 742 O O . THR A 1 95 ? -16.75 -12.383 -3.205 1 94.44 95 THR A O 1
ATOM 745 N N . ALA A 1 96 ? -15.18 -13.688 -4.098 1 95.06 96 ALA A N 1
ATOM 746 C CA . ALA A 1 96 ? -14.164 -12.633 -4.066 1 95.06 96 ALA A CA 1
ATOM 747 C C . ALA A 1 96 ? -14.602 -11.43 -4.898 1 95.06 96 ALA A C 1
ATOM 749 O O . ALA A 1 96 ? -14.445 -10.281 -4.473 1 95.06 96 ALA A O 1
ATOM 750 N N . ALA A 1 97 ? -15.125 -11.695 -6.027 1 94 97 ALA A N 1
ATOM 751 C CA . ALA A 1 97 ? -15.594 -10.617 -6.891 1 94 97 ALA A CA 1
ATOM 752 C C . ALA A 1 97 ? -16.734 -9.836 -6.23 1 94 97 ALA A C 1
ATOM 754 O O . ALA A 1 97 ? -16.812 -8.609 -6.363 1 94 97 ALA A O 1
ATOM 755 N N . ALA A 1 98 ? -17.547 -10.516 -5.523 1 92.94 98 ALA A N 1
ATOM 756 C CA . ALA A 1 98 ? -18.719 -9.906 -4.895 1 92.94 98 ALA A CA 1
ATOM 757 C C . ALA A 1 98 ? -18.312 -9.039 -3.709 1 92.94 98 ALA A C 1
ATOM 759 O O . ALA A 1 98 ? -18.984 -8.062 -3.383 1 92.94 98 ALA A O 1
ATOM 760 N N . ILE A 1 99 ? -17.266 -9.297 -3.066 1 93.5 99 ILE A N 1
ATOM 761 C CA . ILE A 1 99 ? -16.781 -8.555 -1.911 1 93.5 99 ILE A CA 1
ATOM 762 C C . ILE A 1 99 ? -16.328 -7.16 -2.344 1 93.5 99 ILE A C 1
ATOM 764 O O . ILE A 1 99 ? -16.5 -6.188 -1.606 1 93.5 99 ILE A O 1
ATOM 768 N N . MET A 1 100 ? -15.82 -7.004 -3.518 1 90.94 100 MET A N 1
ATOM 769 C CA . MET A 1 100 ? -15.18 -5.766 -3.959 1 90.94 100 MET A CA 1
ATOM 770 C C . MET A 1 100 ? -16.203 -4.66 -4.152 1 90.94 100 MET A C 1
ATOM 772 O O . MET A 1 100 ? -16.031 -3.547 -3.652 1 90.94 100 MET A O 1
ATOM 776 N N . PRO A 1 101 ? -17.328 -4.938 -4.754 1 91 101 PRO A N 1
ATOM 777 C CA . PRO A 1 101 ? -18.344 -3.879 -4.828 1 91 101 PRO A CA 1
ATOM 778 C C . PRO A 1 101 ? -18.922 -3.51 -3.461 1 91 101 PRO A C 1
ATOM 780 O O . PRO A 1 101 ? -19.359 -2.375 -3.258 1 91 101 PRO A O 1
ATOM 783 N N . LEU A 1 102 ? -18.906 -4.414 -2.6 1 92.31 102 LEU A N 1
ATOM 784 C CA . LEU A 1 102 ? -19.328 -4.086 -1.241 1 92.31 102 LEU A CA 1
ATOM 785 C C . LEU A 1 102 ? -18.438 -2.996 -0.647 1 92.31 102 LEU A C 1
ATOM 787 O O . LEU A 1 102 ? -18.922 -2.145 0.106 1 92.31 102 LEU A O 1
ATOM 791 N N . GLY A 1 103 ? -17.172 -3.08 -0.953 1 90.5 103 GLY A N 1
ATOM 792 C CA . GLY A 1 103 ? -16.266 -2.025 -0.518 1 90.5 103 GLY A CA 1
ATOM 793 C C . GLY A 1 103 ? -16.625 -0.665 -1.082 1 90.5 103 GLY A C 1
ATOM 794 O O . GLY A 1 103 ? -16.547 0.345 -0.378 1 90.5 103 GLY A O 1
ATOM 795 N N . TRP A 1 104 ? -17.078 -0.667 -2.25 1 91.25 104 TRP A N 1
ATOM 796 C CA . TRP A 1 104 ? -17.484 0.588 -2.879 1 91.25 104 TRP A CA 1
ATOM 797 C C . TRP A 1 104 ? -18.75 1.137 -2.242 1 91.25 104 TRP A C 1
ATOM 799 O O . TRP A 1 104 ? -18.875 2.344 -2.018 1 91.25 104 TRP A O 1
ATOM 809 N N . ILE A 1 105 ? -19.609 0.277 -2.006 1 91.94 105 ILE A N 1
ATOM 810 C CA . ILE A 1 105 ? -20.859 0.667 -1.355 1 91.94 105 ILE A CA 1
ATOM 811 C C . ILE A 1 105 ? -20.562 1.227 0.034 1 91.94 105 ILE A C 1
ATOM 813 O O . ILE A 1 105 ? -21.156 2.229 0.445 1 91.94 105 ILE A O 1
ATOM 817 N N . TRP A 1 106 ? -19.672 0.572 0.704 1 92.5 106 TRP A N 1
ATOM 818 C CA . TRP A 1 106 ? -19.266 1.017 2.037 1 92.5 106 TRP A CA 1
ATOM 819 C C . TRP A 1 106 ? -18.766 2.453 2.002 1 92.5 106 TRP A C 1
ATOM 821 O 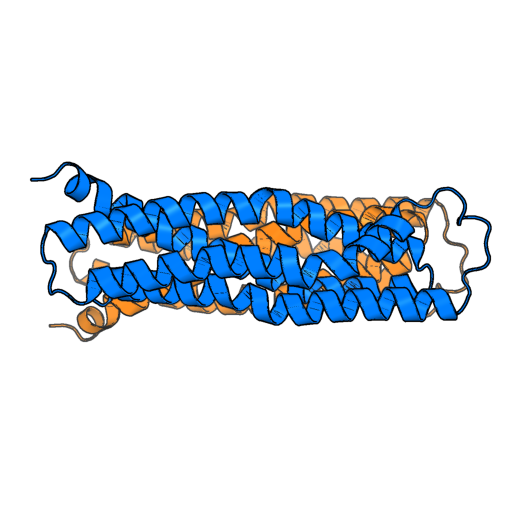O . TRP A 1 106 ? -19.141 3.277 2.834 1 92.5 106 TRP A O 1
ATOM 831 N N . VAL A 1 107 ? -18 2.781 1.01 1 90.56 107 VAL A N 1
ATOM 832 C CA . VAL A 1 107 ? -17.438 4.121 0.89 1 90.56 107 VAL A CA 1
ATOM 833 C C . VAL A 1 107 ? -18.547 5.125 0.589 1 90.56 107 VAL A C 1
ATOM 835 O O . VAL A 1 107 ? -18.625 6.18 1.223 1 90.56 107 VAL A O 1
ATOM 838 N N . ARG A 1 108 ? -19.391 4.812 -0.244 1 90.12 108 ARG A N 1
ATOM 839 C CA . ARG A 1 108 ? -20.391 5.758 -0.734 1 90.12 108 ARG A CA 1
ATOM 840 C C . ARG A 1 108 ? -21.5 5.957 0.287 1 90.12 108 ARG A C 1
ATOM 842 O O . ARG A 1 108 ? -21.984 7.078 0.485 1 90.12 108 ARG A O 1
ATOM 849 N N . LEU A 1 109 ? -21.812 4.93 0.988 1 93.5 109 LEU A N 1
ATOM 850 C CA . LEU A 1 109 ? -23 5.023 1.819 1 93.5 109 LEU A CA 1
ATOM 851 C C . LEU A 1 109 ? -22.625 5.23 3.283 1 93.5 109 LEU A C 1
ATOM 853 O O . LEU A 1 109 ? -23.422 5.754 4.062 1 93.5 109 LEU A O 1
ATOM 857 N N . VAL A 1 110 ? -21.453 4.863 3.631 1 92.56 110 VAL A N 1
ATOM 858 C CA . VAL A 1 110 ? -21.125 4.918 5.051 1 92.56 110 VAL A CA 1
ATOM 859 C C . VAL A 1 110 ? -20.031 5.949 5.293 1 92.56 110 VAL A C 1
ATOM 861 O O . VAL A 1 110 ? -20.172 6.824 6.152 1 92.56 110 VAL A O 1
ATOM 864 N N . MET A 1 111 ? -19.047 5.973 4.535 1 93.62 111 MET A N 1
ATOM 865 C CA . MET A 1 111 ? -17.875 6.809 4.805 1 93.62 111 MET A CA 1
ATOM 866 C C . MET A 1 111 ? -18.094 8.227 4.289 1 93.62 111 MET A C 1
ATOM 868 O O . MET A 1 111 ? -17.719 9.195 4.957 1 93.62 111 MET A O 1
ATOM 872 N N . LEU A 1 112 ? -18.719 8.422 3.225 1 92 112 LEU A N 1
ATOM 873 C CA . LEU A 1 112 ? -18.75 9.711 2.553 1 92 112 LEU A CA 1
ATOM 874 C C . LEU A 1 112 ? -19.797 10.625 3.184 1 92 112 LEU A C 1
ATOM 876 O O . LEU A 1 112 ? -19.547 11.82 3.367 1 92 112 LEU A O 1
ATOM 880 N N . PRO A 1 113 ? -20.859 10.195 3.578 1 91.5 113 PRO A N 1
ATOM 881 C CA . PRO A 1 113 ? -21.875 11.133 4.066 1 91.5 113 PRO A CA 1
ATOM 882 C C . PRO A 1 113 ? -21.391 11.977 5.242 1 91.5 113 PRO A C 1
ATOM 884 O O . PRO A 1 113 ? -21.438 13.203 5.188 1 91.5 113 PRO A O 1
ATOM 887 N N . PRO A 1 114 ? -20.766 11.438 6.246 1 88.56 114 PRO A N 1
ATOM 888 C CA . PRO A 1 114 ? -20.234 12.305 7.297 1 88.56 114 PRO A CA 1
ATOM 889 C C . PRO A 1 114 ? -19.078 13.18 6.809 1 88.56 114 PRO A C 1
ATOM 891 O O . PRO A 1 114 ? -18.828 14.258 7.355 1 88.56 114 PRO A O 1
ATOM 894 N N . SER A 1 115 ? -18.438 12.75 5.777 1 89.88 115 SER A N 1
ATOM 895 C CA . SER A 1 115 ? -17.234 13.406 5.281 1 89.88 115 SER A CA 1
ATOM 896 C C . SER A 1 115 ? -17.578 14.625 4.434 1 89.88 115 SER A C 1
ATOM 898 O O . SER A 1 115 ? -16.734 15.492 4.195 1 89.88 115 SER A O 1
ATOM 900 N N . TYR A 1 116 ? -18.797 14.734 4.043 1 92.25 116 TYR A N 1
ATOM 901 C CA . TYR A 1 116 ? -19.219 15.922 3.299 1 92.25 116 TYR A CA 1
ATOM 902 C C . TYR A 1 116 ? -19.078 17.172 4.148 1 92.25 116 TYR A C 1
ATOM 904 O O . TYR A 1 116 ? -18.75 18.25 3.637 1 92.25 116 TYR A O 1
ATOM 912 N N . GLU A 1 117 ? -19.297 17.062 5.375 1 91.19 117 GLU A N 1
ATOM 913 C CA . GLU A 1 117 ? -19.109 18.188 6.281 1 91.19 117 GLU A CA 1
ATOM 914 C C . GLU A 1 117 ? -17.641 18.609 6.355 1 91.19 117 GLU A C 1
ATOM 916 O O . GLU A 1 117 ? -17.312 19.797 6.422 1 91.19 117 GLU A O 1
ATOM 921 N N . LEU A 1 118 ? -16.797 17.609 6.352 1 92.31 118 LEU A N 1
ATOM 922 C CA . LEU A 1 118 ? -15.359 17.891 6.344 1 92.31 118 LEU A CA 1
ATOM 923 C C . LEU A 1 118 ? -14.961 18.641 5.078 1 92.31 118 LEU A C 1
ATOM 925 O O . LEU A 1 118 ? -14.172 19.578 5.137 1 92.31 118 LEU A O 1
ATOM 929 N N . LEU A 1 119 ? -15.539 18.25 3.982 1 92.19 119 LEU A N 1
ATOM 930 C CA . LEU A 1 119 ? -15.25 18.891 2.707 1 92.19 119 LEU A CA 1
ATOM 931 C C . LEU A 1 119 ? -15.75 20.344 2.699 1 92.19 119 LEU A C 1
ATOM 933 O O . LEU A 1 119 ? -15.078 21.234 2.174 1 92.19 119 LEU A O 1
ATOM 937 N N . LYS A 1 120 ? -16.844 20.562 3.361 1 91.31 120 LYS A N 1
ATOM 938 C CA . LYS A 1 120 ? -17.391 21.922 3.455 1 91.31 120 LYS A CA 1
ATOM 939 C C . LYS A 1 120 ? -16.484 22.812 4.293 1 91.31 120 LYS A C 1
ATOM 941 O O . LYS A 1 120 ? -16.234 23.969 3.934 1 91.31 120 LYS A O 1
ATOM 946 N N . ILE A 1 121 ? -15.977 22.219 5.328 1 90 121 ILE A N 1
ATOM 947 C CA . ILE A 1 121 ? -15.102 22.969 6.215 1 90 121 ILE A CA 1
ATOM 948 C C . ILE A 1 121 ? -13.789 23.281 5.492 1 90 121 ILE A C 1
ATOM 950 O O . ILE A 1 121 ? -13.266 24.391 5.605 1 90 121 ILE A O 1
ATOM 954 N N . ALA A 1 122 ? -13.32 22.406 4.75 1 90.19 122 ALA A N 1
ATOM 955 C CA . ALA A 1 122 ? -12.078 22.594 4 1 90.19 122 ALA A CA 1
ATOM 956 C C . ALA A 1 122 ? -12.25 23.672 2.936 1 90.19 122 ALA A C 1
ATOM 958 O O . ALA A 1 122 ? -11.312 24.422 2.652 1 90.19 122 ALA A O 1
ATOM 959 N N . ASP A 1 123 ? -13.375 23.875 2.389 1 88.5 123 ASP A N 1
ATOM 960 C CA . ASP A 1 123 ? -13.609 24.781 1.264 1 88.5 123 ASP A CA 1
ATOM 961 C C . ASP A 1 123 ? -14.125 26.141 1.742 1 88.5 123 ASP A C 1
ATOM 963 O O . ASP A 1 123 ? -14.25 27.078 0.951 1 88.5 123 ASP A O 1
ATOM 967 N N . ASP A 1 124 ? -14.453 26.141 3.035 1 81.81 124 ASP A N 1
ATOM 968 C CA . ASP A 1 124 ? -15.008 27.391 3.535 1 81.81 124 ASP A CA 1
ATOM 969 C C . ASP A 1 124 ? -13.992 28.531 3.4 1 81.81 124 ASP A C 1
ATOM 971 O O . ASP A 1 124 ? -12.883 28.438 3.918 1 81.81 124 ASP A O 1
ATOM 975 N N . LYS A 1 125 ? -14.312 29.531 2.521 1 73.5 125 LYS A N 1
ATOM 976 C CA . LYS A 1 125 ? -13.477 30.703 2.295 1 73.5 125 LYS A CA 1
ATOM 977 C C . LYS A 1 125 ? -13.641 31.719 3.424 1 73.5 125 LYS A C 1
ATOM 979 O O . LYS A 1 125 ? -12.766 32.562 3.635 1 73.5 125 LYS A O 1
ATOM 984 N N . ASN A 1 126 ? -14.875 31.766 4.051 1 61 126 ASN A N 1
ATOM 985 C CA . ASN A 1 126 ? -15.188 32.781 5.055 1 61 126 ASN A CA 1
ATOM 986 C C . ASN A 1 126 ? -14.438 32.5 6.359 1 61 126 ASN A C 1
ATOM 988 O O . ASN A 1 126 ? -14.398 33.375 7.242 1 61 126 ASN A O 1
ATOM 992 N N . ASP A 1 127 ? -14.078 31.375 6.703 1 52.75 127 ASP A N 1
ATOM 993 C CA . ASP A 1 127 ? -13.766 30.984 8.07 1 52.75 127 ASP A CA 1
ATOM 994 C C . ASP A 1 127 ? -12.352 31.438 8.453 1 52.75 127 ASP A C 1
ATOM 996 O O . ASP A 1 127 ? -11.875 31.109 9.547 1 52.75 127 ASP A O 1
ATOM 1000 N N . GLU A 1 128 ? -11.602 31.875 7.578 1 49.72 128 GLU A N 1
ATOM 1001 C CA . GLU A 1 128 ? -10.352 32.469 8.062 1 49.72 128 GLU A CA 1
ATOM 1002 C C . GLU A 1 128 ? -10.609 33.406 9.242 1 49.72 128 GLU A C 1
ATOM 1004 O O . GLU A 1 128 ? -9.727 33.625 10.07 1 49.72 128 GLU A O 1
ATOM 1009 N N . THR A 1 129 ? -11.773 34.094 9.242 1 45.38 129 THR A N 1
ATOM 1010 C CA . THR A 1 129 ? -12.016 35.156 10.219 1 45.38 129 THR A CA 1
ATOM 1011 C C . THR A 1 129 ? -12.789 34.625 11.422 1 45.38 129 THR A C 1
ATOM 1013 O O . THR A 1 129 ? -13.062 35.375 12.367 1 45.38 129 THR A O 1
ATOM 1016 N N . GLN A 1 130 ? -13.422 33.562 11.344 1 50.47 130 GLN A N 1
ATOM 1017 C CA . GLN A 1 130 ? -14.188 33.219 12.547 1 50.47 130 GLN A CA 1
ATOM 1018 C C . GLN A 1 130 ? -13.32 32.5 13.562 1 50.47 130 GLN A C 1
ATOM 1020 O O . GLN A 1 130 ? -12.523 31.625 13.195 1 50.47 130 GLN A O 1
ATOM 1025 N N . PRO A 1 131 ? -13.219 32.938 14.68 1 49.78 131 PRO A N 1
ATOM 1026 C CA . PRO A 1 131 ? -12.398 32.344 15.75 1 49.78 131 PRO A CA 1
ATOM 1027 C C . PRO A 1 131 ? -12.586 30.844 15.883 1 49.78 131 PRO A C 1
ATOM 1029 O O . PRO A 1 131 ? -13.703 30.344 15.766 1 49.78 131 PRO A O 1
ATOM 1032 N N . LEU A 1 132 ? -11.586 30.031 15.539 1 54.62 132 LEU A N 1
ATOM 1033 C CA . LEU A 1 132 ? -11.461 28.609 15.844 1 54.62 132 LEU A CA 1
ATOM 1034 C C . LEU A 1 132 ? -12.203 28.25 17.125 1 54.62 132 LEU A C 1
ATOM 1036 O O . LEU A 1 132 ? -11.781 28.641 18.219 1 54.62 132 LEU A O 1
ATOM 1040 N N . THR A 1 133 ? -13.586 28.141 17.188 1 59.12 133 THR A N 1
ATOM 1041 C CA . THR A 1 133 ? -14.125 27.75 18.484 1 59.12 133 THR A CA 1
ATOM 1042 C C . THR A 1 133 ? -13.758 26.297 18.797 1 59.12 133 THR A C 1
ATOM 1044 O O . THR A 1 133 ? -13.609 25.484 17.891 1 59.12 133 THR A O 1
ATOM 1047 N N . ALA A 1 134 ? -13.07 26.062 19.984 1 63.44 134 ALA A N 1
ATOM 1048 C CA . ALA A 1 134 ? -12.781 24.75 20.547 1 63.44 134 ALA A CA 1
ATOM 1049 C C . ALA A 1 134 ? -13.812 23.719 20.094 1 63.44 134 ALA A C 1
ATOM 1051 O O . ALA A 1 134 ? -13.469 22.547 19.859 1 63.44 134 ALA A O 1
ATOM 1052 N N . SER A 1 135 ? -14.992 24.172 19.766 1 75.38 135 SER A N 1
ATOM 1053 C CA . SER A 1 135 ? -16.062 23.281 19.359 1 75.38 135 SER A CA 1
ATOM 1054 C C . SER A 1 135 ? -15.875 22.812 17.922 1 75.38 135 SER A C 1
ATOM 1056 O O . SER A 1 135 ? -16.125 21.641 17.594 1 75.38 135 SER A O 1
ATOM 1058 N N . SER A 1 136 ? -15.281 23.594 17.172 1 81.81 136 SER A N 1
ATOM 1059 C CA . SER A 1 136 ? -15.055 23.234 15.773 1 81.81 136 SER A CA 1
ATOM 1060 C C . SER A 1 136 ? -13.945 22.203 15.641 1 81.81 136 SER A C 1
ATOM 1062 O O . SER A 1 136 ? -14.07 21.25 14.867 1 81.81 136 SER A O 1
ATOM 1064 N N . GLY A 1 137 ? -12.969 22.344 16.5 1 88.75 137 GLY A N 1
ATOM 1065 C CA . GLY A 1 137 ? -11.875 21.375 16.5 1 88.75 137 GLY A CA 1
ATOM 1066 C C . GLY A 1 137 ? -12.312 19.984 16.922 1 88.75 137 GLY A C 1
ATOM 1067 O O . GLY A 1 137 ? -11.945 19 16.281 1 88.75 137 GLY A O 1
ATOM 1068 N N . LYS A 1 138 ? -13.102 19.953 17.922 1 93 138 LYS A N 1
ATOM 1069 C CA . LYS A 1 138 ? -13.602 18.672 18.406 1 93 138 LYS A CA 1
ATOM 1070 C C . LYS A 1 138 ? -14.5 18 17.375 1 93 138 LYS A C 1
ATOM 1072 O O . LYS A 1 138 ? -14.453 16.781 17.188 1 93 138 LYS A O 1
ATOM 1077 N N . LYS A 1 139 ? -15.273 18.781 16.766 1 92.88 139 LYS A N 1
ATOM 1078 C CA . LYS A 1 139 ? -16.172 18.234 15.742 1 92.88 139 LYS A CA 1
ATOM 1079 C C . LYS A 1 139 ? -15.383 17.703 14.555 1 92.88 139 LYS A C 1
ATOM 1081 O O . LYS A 1 139 ? -15.625 16.578 14.102 1 92.88 139 LYS A O 1
ATOM 1086 N N . VAL A 1 140 ? -14.445 18.453 14.016 1 94.81 140 VAL A N 1
ATOM 1087 C CA . VAL A 1 140 ? -13.633 18.047 12.883 1 94.81 140 VAL A CA 1
ATOM 1088 C C . VAL A 1 140 ? -12.844 16.781 13.234 1 94.81 140 VAL A C 1
ATOM 1090 O O . VAL A 1 140 ? -12.781 15.836 12.453 1 94.81 140 VAL A O 1
ATOM 1093 N N . LEU A 1 141 ? -12.312 16.797 14.391 1 96.31 141 LEU A N 1
ATOM 1094 C CA . LEU A 1 141 ? -11.555 15.633 14.844 1 96.31 141 LEU A CA 1
ATOM 1095 C C . LEU A 1 141 ? -12.453 14.406 14.945 1 96.31 141 LEU A C 1
ATOM 1097 O O . LEU A 1 141 ? -12.062 13.312 14.539 1 96.31 141 LEU A O 1
ATOM 1101 N N . GLY A 1 142 ? -13.562 14.547 15.461 1 96 142 GLY A N 1
ATOM 1102 C CA . GLY A 1 142 ? -14.516 13.453 15.562 1 96 142 GLY A CA 1
ATOM 1103 C C . GLY A 1 142 ? -14.891 12.867 14.211 1 96 142 GLY A C 1
ATOM 1104 O O . GLY A 1 142 ? -14.953 11.648 14.055 1 96 142 GLY A O 1
ATOM 1105 N N . LEU A 1 143 ? -15.156 13.711 13.281 1 95.75 143 LEU A N 1
ATOM 1106 C CA . LEU A 1 143 ? -15.492 13.273 11.93 1 95.75 143 LEU A CA 1
ATOM 1107 C C . LEU A 1 143 ? -14.328 12.523 11.297 1 95.75 143 LEU A C 1
ATOM 1109 O O . LEU A 1 143 ? -14.539 11.5 10.641 1 95.75 143 LEU A O 1
ATOM 1113 N N . MET A 1 144 ? -13.172 13 11.5 1 96.5 144 MET A N 1
ATOM 1114 C CA . MET A 1 144 ? -11.992 12.359 10.938 1 96.5 144 MET A CA 1
ATOM 1115 C C . MET A 1 144 ? -11.75 11 11.586 1 96.5 144 MET A C 1
ATOM 1117 O O . MET A 1 144 ? -11.383 10.039 10.906 1 96.5 144 MET A O 1
ATOM 1121 N N . GLN A 1 145 ? -11.953 10.945 12.844 1 96.81 145 GLN A N 1
ATOM 1122 C CA . GLN A 1 145 ? -11.789 9.688 13.547 1 96.81 145 GLN A CA 1
ATOM 1123 C C . GLN A 1 145 ? -12.844 8.672 13.117 1 96.81 145 GLN A C 1
ATOM 1125 O O . GLN A 1 145 ? -12.555 7.473 13.023 1 96.81 145 GLN A O 1
ATOM 1130 N N . GLU A 1 146 ? -14.031 9.133 12.938 1 96.19 146 GLU A N 1
ATOM 1131 C CA . GLU A 1 146 ? -15.07 8.25 12.43 1 96.19 146 GLU A CA 1
ATOM 1132 C C . GLU A 1 146 ? -14.727 7.738 11.039 1 96.19 146 GLU A C 1
ATOM 1134 O O . GLU A 1 146 ? -14.898 6.551 10.75 1 96.19 146 GLU A O 1
ATOM 1139 N N . PHE A 1 147 ? -14.32 8.586 10.188 1 96.94 147 PHE A N 1
ATOM 1140 C CA . PHE A 1 147 ? -13.883 8.18 8.852 1 96.94 147 PHE A CA 1
ATOM 1141 C C . PHE A 1 147 ? -12.812 7.105 8.945 1 96.94 147 PHE A C 1
ATOM 1143 O O . PHE A 1 147 ? -12.883 6.094 8.242 1 96.94 147 PHE A O 1
ATOM 1150 N N . ASN A 1 148 ? -11.852 7.379 9.797 1 97.31 148 ASN A N 1
ATOM 1151 C CA . ASN A 1 148 ? -10.742 6.445 9.93 1 97.31 148 ASN A CA 1
ATOM 1152 C C . ASN A 1 148 ? -11.203 5.109 10.508 1 97.31 148 ASN A C 1
ATOM 1154 O O . ASN A 1 148 ? -10.664 4.059 10.164 1 97.31 148 ASN A O 1
ATOM 1158 N N . ALA A 1 149 ? -12.156 5.16 11.406 1 96.94 149 ALA A N 1
ATOM 1159 C CA . ALA A 1 149 ? -12.727 3.926 11.938 1 96.94 149 ALA A CA 1
ATOM 1160 C C . ALA A 1 149 ? -13.375 3.104 10.828 1 96.94 149 ALA A C 1
ATOM 1162 O O . ALA A 1 149 ? -13.203 1.883 10.766 1 96.94 149 ALA A O 1
ATOM 1163 N N . GLN A 1 150 ? -14.086 3.766 9.992 1 96.38 150 GLN A N 1
ATOM 1164 C CA . GLN A 1 150 ? -14.719 3.082 8.859 1 96.38 150 GLN A CA 1
ATOM 1165 C C . GLN A 1 150 ? -13.664 2.57 7.879 1 96.38 150 GLN A C 1
ATOM 1167 O O . GLN A 1 150 ? -13.859 1.528 7.246 1 96.38 150 GLN A O 1
ATOM 1172 N N . MET A 1 151 ? -12.594 3.289 7.762 1 95.81 151 MET A N 1
ATOM 1173 C CA . MET A 1 151 ? -11.5 2.859 6.895 1 95.81 151 MET A CA 1
ATOM 1174 C C . MET A 1 151 ? -10.898 1.543 7.383 1 95.81 151 MET A C 1
ATOM 1176 O O . MET A 1 151 ? -10.445 0.729 6.582 1 95.81 151 MET A O 1
ATOM 1180 N N . SER A 1 152 ? -10.898 1.342 8.672 1 95.81 152 SER A N 1
ATOM 1181 C CA . SER A 1 152 ? -10.359 0.101 9.227 1 95.81 152 SER A CA 1
ATOM 1182 C C . SER A 1 152 ? -11.18 -1.104 8.766 1 95.81 152 SER A C 1
ATOM 1184 O O . SER A 1 152 ? -10.648 -2.215 8.672 1 95.81 152 SER A O 1
ATOM 1186 N N . VAL A 1 153 ? -12.391 -0.88 8.508 1 95 153 VAL A N 1
ATOM 1187 C CA . VAL A 1 153 ? -13.25 -1.94 7.984 1 95 153 VAL A CA 1
ATOM 1188 C C . VAL A 1 153 ? -13.039 -2.08 6.477 1 95 153 VAL A C 1
ATOM 1190 O O . VAL A 1 153 ? -12.82 -3.186 5.977 1 95 153 VAL A O 1
ATOM 1193 N N . ARG A 1 154 ? -13.055 -0.967 5.84 1 94.62 154 ARG A N 1
ATOM 1194 C CA . ARG A 1 154 ? -12.938 -0.935 4.383 1 94.62 154 ARG A CA 1
ATOM 1195 C C . ARG A 1 154 ? -11.633 -1.576 3.92 1 94.62 154 ARG A C 1
ATOM 1197 O O . ARG A 1 154 ? -11.602 -2.242 2.885 1 94.62 154 ARG A O 1
ATOM 1204 N N . MET A 1 155 ? -10.578 -1.401 4.672 1 95.25 155 MET A N 1
ATOM 1205 C CA . MET A 1 155 ? -9.266 -1.855 4.223 1 95.25 155 MET A CA 1
ATOM 1206 C C . MET A 1 155 ? -9.172 -3.377 4.277 1 95.25 155 MET A C 1
ATOM 1208 O O . MET A 1 155 ? -8.242 -3.965 3.713 1 95.25 155 MET A O 1
ATOM 1212 N N . MET A 1 156 ? -10.086 -4.031 4.922 1 95.88 156 MET A N 1
ATOM 1213 C CA . MET A 1 156 ? -10.039 -5.484 5.047 1 95.88 156 MET A CA 1
ATOM 1214 C C . MET A 1 156 ? -10.453 -6.16 3.746 1 95.88 156 MET A C 1
ATOM 1216 O O . MET A 1 156 ? -10.07 -7.301 3.48 1 95.88 156 MET A O 1
ATOM 1220 N N . PHE A 1 157 ? -11.164 -5.461 2.959 1 96.62 157 PHE A N 1
ATOM 1221 C CA . PHE A 1 157 ? -11.734 -6.078 1.77 1 96.62 157 PHE A CA 1
ATOM 1222 C C . PHE A 1 157 ? -10.641 -6.477 0.787 1 96.62 157 PHE A C 1
ATOM 1224 O O . PHE A 1 157 ? -10.562 -7.637 0.372 1 96.62 157 PHE A O 1
ATOM 1231 N N . PRO A 1 158 ? -9.797 -5.582 0.427 1 96.81 158 PRO A N 1
ATOM 1232 C CA . PRO A 1 158 ? -8.75 -6.008 -0.504 1 96.81 158 PRO A CA 1
ATOM 1233 C C . PRO A 1 158 ? -7.816 -7.055 0.097 1 96.81 158 PRO A C 1
ATOM 1235 O O . PRO A 1 158 ? -7.266 -7.887 -0.629 1 96.81 158 PRO A O 1
ATOM 1238 N N . TRP A 1 159 ? -7.652 -7.059 1.418 1 97.56 159 TRP A N 1
ATOM 1239 C CA . TRP A 1 159 ? -6.871 -8.102 2.07 1 97.56 159 TRP A CA 1
ATOM 1240 C C . TRP 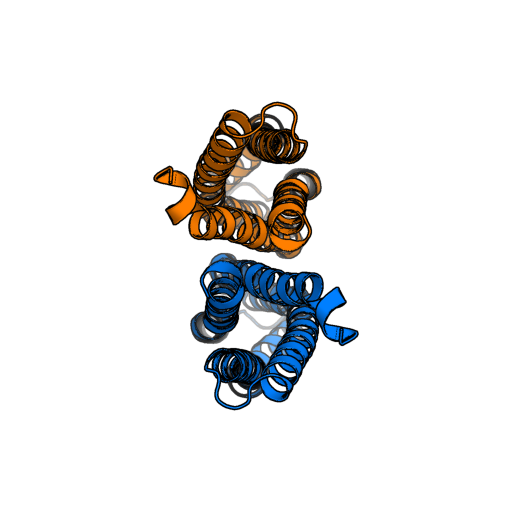A 1 159 ? -7.504 -9.477 1.851 1 97.56 159 TRP A C 1
ATOM 1242 O O . TRP A 1 159 ? -6.812 -10.438 1.511 1 97.56 159 TRP A O 1
ATOM 1252 N N . VAL A 1 160 ? -8.742 -9.516 2.066 1 97.38 160 VAL A N 1
ATOM 1253 C CA . VAL A 1 160 ? -9.469 -10.781 1.938 1 97.38 160 VAL A CA 1
ATOM 1254 C C . VAL A 1 160 ? -9.43 -11.25 0.488 1 97.38 160 VAL A C 1
ATOM 1256 O O . VAL A 1 160 ? -9.125 -12.414 0.218 1 97.38 160 VAL A O 1
ATOM 1259 N N . VAL A 1 161 ? -9.703 -10.359 -0.396 1 97.5 161 VAL A N 1
ATOM 1260 C CA . VAL A 1 161 ? -9.734 -10.727 -1.809 1 97.5 161 VAL A CA 1
ATOM 1261 C C . VAL A 1 161 ? -8.344 -11.156 -2.262 1 97.5 161 VAL A C 1
ATOM 1263 O O . VAL A 1 161 ? -8.195 -12.148 -2.986 1 97.5 161 VAL A O 1
ATOM 1266 N N . GLY A 1 162 ? -7.348 -10.406 -1.864 1 97.19 162 GLY A N 1
ATOM 1267 C CA . GLY A 1 162 ? -5.984 -10.789 -2.195 1 97.19 162 GLY A CA 1
ATOM 1268 C C . GLY A 1 162 ? -5.598 -12.156 -1.653 1 97.19 162 GLY A C 1
ATOM 1269 O O . GLY A 1 162 ? -4.949 -12.945 -2.344 1 97.19 162 GLY A O 1
ATOM 1270 N N . GLY A 1 163 ? -6 -12.391 -0.437 1 96.12 163 GLY A N 1
ATOM 1271 C CA . GLY A 1 163 ? -5.738 -13.695 0.151 1 96.12 163 GLY A CA 1
ATOM 1272 C C . GLY A 1 163 ? -6.418 -14.828 -0.588 1 96.12 163 GLY A C 1
ATOM 1273 O O . GLY A 1 163 ? -5.809 -15.875 -0.827 1 96.12 163 GLY A O 1
ATOM 1274 N N . LEU A 1 164 ? -7.629 -14.68 -0.938 1 96.56 164 LEU A N 1
ATOM 1275 C CA . LEU A 1 164 ? -8.367 -15.695 -1.673 1 96.56 164 LEU A CA 1
ATOM 1276 C C . LEU A 1 164 ? -7.758 -15.922 -3.051 1 96.56 164 LEU A C 1
ATOM 1278 O O . LEU A 1 164 ? -7.617 -17.062 -3.49 1 96.56 164 LEU A O 1
ATOM 1282 N N . ALA A 1 165 ? -7.422 -14.836 -3.686 1 96.62 165 ALA A N 1
ATOM 1283 C CA . ALA A 1 165 ? -6.828 -14.945 -5.016 1 96.62 165 ALA A CA 1
ATOM 1284 C C . ALA A 1 165 ? -5.504 -15.703 -4.961 1 96.62 165 ALA A C 1
ATOM 1286 O O . ALA A 1 165 ? -5.223 -16.547 -5.82 1 96.62 165 ALA A O 1
ATOM 1287 N N . MET A 1 166 ? -4.773 -15.438 -3.998 1 95.88 166 MET A N 1
ATOM 1288 C CA . MET A 1 166 ? -3.494 -16.125 -3.848 1 95.88 166 MET A CA 1
ATOM 1289 C C . MET A 1 166 ? -3.699 -17.594 -3.531 1 95.88 166 MET A C 1
ATOM 1291 O O . MET A 1 166 ? -3.027 -18.453 -4.102 1 95.88 166 MET A O 1
ATOM 1295 N N . TRP A 1 167 ? -4.594 -17.859 -2.662 1 94.38 167 TRP A N 1
ATOM 1296 C CA . TRP A 1 167 ? -4.867 -19.234 -2.275 1 94.38 167 TRP A CA 1
ATOM 1297 C C . TRP A 1 167 ? -5.344 -20.047 -3.473 1 94.38 167 TRP A C 1
ATOM 1299 O O . TRP A 1 167 ? -4.844 -21.156 -3.719 1 94.38 167 TRP A O 1
ATOM 1309 N N . LEU A 1 168 ? -6.164 -19.531 -4.258 1 94.81 168 LEU A N 1
ATOM 1310 C CA . LEU A 1 168 ? -6.715 -20.234 -5.41 1 94.81 168 LEU A CA 1
ATOM 1311 C C . LEU A 1 168 ? -5.656 -20.422 -6.492 1 94.81 168 LEU A C 1
ATOM 1313 O O . LEU A 1 168 ? -5.66 -21.422 -7.207 1 94.81 168 LEU A O 1
ATOM 1317 N N . THR A 1 169 ? -4.812 -19.453 -6.535 1 93.94 169 THR A N 1
ATOM 1318 C CA . THR A 1 169 ? -3.838 -19.484 -7.617 1 93.94 169 THR A CA 1
ATOM 1319 C C . THR A 1 169 ? -2.652 -20.375 -7.266 1 93.94 169 THR A C 1
ATOM 1321 O O . THR A 1 169 ? -2.105 -21.062 -8.133 1 93.94 169 THR A O 1
ATOM 1324 N N . LEU A 1 170 ? -2.359 -20.422 -6 1 93.12 170 LEU A N 1
ATOM 1325 C CA . LEU A 1 170 ? -1.092 -21.062 -5.66 1 93.12 170 LEU A CA 1
ATOM 1326 C C . LEU A 1 170 ? -1.324 -22.344 -4.879 1 93.12 170 LEU A C 1
ATOM 1328 O O . LEU A 1 170 ? -0.464 -23.234 -4.859 1 93.12 170 LEU A O 1
ATOM 1332 N N . ALA A 1 171 ? -2.398 -22.438 -4.246 1 84.31 171 ALA A N 1
ATOM 1333 C CA . ALA A 1 171 ? -2.561 -23.578 -3.342 1 84.31 171 ALA A CA 1
ATOM 1334 C C . ALA A 1 171 ? -3.664 -24.516 -3.83 1 84.31 171 ALA A C 1
ATOM 1336 O O . ALA A 1 171 ? -3.781 -25.641 -3.355 1 84.31 171 ALA A O 1
ATOM 1337 N N . TYR A 1 172 ? -4.469 -24 -4.75 1 79.38 172 TYR A N 1
ATOM 1338 C CA . TYR A 1 172 ? -5.547 -24.859 -5.207 1 79.38 172 TYR A CA 1
ATOM 1339 C C . TYR A 1 172 ? -5.184 -25.531 -6.531 1 79.38 172 TYR A C 1
ATOM 1341 O O . TYR A 1 172 ? -4.672 -24.859 -7.441 1 79.38 172 TYR A O 1
ATOM 1349 N N . MET B 1 1 ? 10.633 -36.375 -2.746 1 42.88 1 MET B N 1
ATOM 1350 C CA . MET B 1 1 ? 10.281 -35.031 -3.158 1 42.88 1 MET B CA 1
ATOM 1351 C C . MET B 1 1 ? 10.703 -34.031 -2.102 1 42.88 1 MET B C 1
ATOM 1353 O O . MET B 1 1 ? 10.352 -34.156 -0.927 1 42.88 1 MET B O 1
ATOM 1357 N N . SER B 1 2 ? 11.688 -33.125 -2.307 1 54.53 2 SER B N 1
ATOM 1358 C CA . SER B 1 2 ? 12.336 -32.312 -1.29 1 54.53 2 SER B CA 1
ATOM 1359 C C . SER B 1 2 ? 11.328 -31.422 -0.567 1 54.53 2 SER B C 1
ATOM 1361 O O . SER B 1 2 ? 10.273 -31.094 -1.114 1 54.53 2 SER B O 1
ATOM 1363 N N . SER B 1 3 ? 11.336 -31.375 0.772 1 68.06 3 SER B N 1
ATOM 1364 C CA . SER B 1 3 ? 10.555 -30.578 1.712 1 68.06 3 SER B CA 1
ATOM 1365 C C . SER B 1 3 ? 10.273 -29.188 1.16 1 68.06 3 SER B C 1
ATOM 1367 O O . SER B 1 3 ? 9.188 -28.641 1.363 1 68.06 3 SER B O 1
ATOM 1369 N N . LEU B 1 4 ? 11.102 -28.734 0.272 1 77.38 4 LEU B N 1
ATOM 1370 C CA . LEU B 1 4 ? 10.93 -27.391 -0.266 1 77.38 4 LEU B CA 1
ATOM 1371 C C . LEU B 1 4 ? 9.828 -27.359 -1.319 1 77.38 4 LEU B C 1
ATOM 1373 O O . LEU B 1 4 ? 9.086 -26.375 -1.416 1 77.38 4 LEU B O 1
ATOM 1377 N N . HIS B 1 5 ? 9.609 -28.469 -1.914 1 80.75 5 HIS B N 1
ATOM 1378 C CA . HIS B 1 5 ? 8.602 -28.516 -2.971 1 80.75 5 HIS B CA 1
ATOM 1379 C C . HIS B 1 5 ? 7.199 -28.375 -2.398 1 80.75 5 HIS B C 1
ATOM 1381 O O . HIS B 1 5 ? 6.34 -27.719 -3.006 1 80.75 5 HIS B O 1
ATOM 1387 N N . ALA B 1 6 ? 7.125 -28.891 -1.262 1 84.75 6 ALA B N 1
ATOM 1388 C CA . ALA B 1 6 ? 5.816 -28.828 -0.621 1 84.75 6 ALA B CA 1
ATOM 1389 C C . ALA B 1 6 ? 5.492 -27.391 -0.191 1 84.75 6 ALA B C 1
ATOM 1391 O O . ALA B 1 6 ? 4.328 -27 -0.171 1 84.75 6 ALA B O 1
ATOM 1392 N N . TRP B 1 7 ? 6.5 -26.578 0.015 1 90.44 7 TRP B N 1
ATOM 1393 C CA . TRP B 1 7 ? 6.297 -25.234 0.545 1 90.44 7 TRP B CA 1
ATOM 1394 C C . TRP B 1 7 ? 6.449 -24.188 -0.554 1 90.44 7 TRP B C 1
ATOM 1396 O O . TRP B 1 7 ? 6.23 -23 -0.319 1 90.44 7 TRP B O 1
ATOM 1406 N N . LEU B 1 8 ? 6.719 -24.578 -1.677 1 91.38 8 LEU B N 1
ATOM 1407 C CA . LEU B 1 8 ? 7.051 -23.656 -2.758 1 91.38 8 LEU B CA 1
ATOM 1408 C C . LEU B 1 8 ? 5.875 -22.734 -3.066 1 91.38 8 LEU B C 1
ATOM 1410 O O . LEU B 1 8 ? 6.055 -21.516 -3.229 1 91.38 8 LEU B O 1
ATOM 1414 N N . PRO B 1 9 ? 4.676 -23.234 -3.057 1 92.94 9 PRO B N 1
ATOM 1415 C CA . PRO B 1 9 ? 3.557 -22.312 -3.307 1 92.94 9 PRO B CA 1
ATOM 1416 C C . PRO B 1 9 ? 3.412 -21.25 -2.225 1 92.94 9 PRO B C 1
ATOM 1418 O O . PRO B 1 9 ? 3.156 -20.078 -2.533 1 92.94 9 PRO B O 1
ATOM 1421 N N . ALA B 1 10 ? 3.617 -21.688 -1.062 1 94.25 10 ALA B N 1
ATOM 1422 C CA . ALA B 1 10 ? 3.529 -20.734 0.043 1 94.25 10 ALA B CA 1
ATOM 1423 C C . ALA B 1 10 ? 4.656 -19.719 -0.025 1 94.25 10 ALA B C 1
ATOM 1425 O O . ALA B 1 10 ? 4.438 -18.516 0.208 1 94.25 10 ALA B O 1
ATOM 1426 N N . LEU B 1 11 ? 5.828 -20.156 -0.324 1 96.38 11 LEU B N 1
ATOM 1427 C CA . LEU B 1 11 ? 6.98 -19.266 -0.419 1 96.38 11 LEU B CA 1
ATOM 1428 C C . LEU B 1 11 ? 6.793 -18.266 -1.545 1 96.38 11 LEU B C 1
ATOM 1430 O O . LEU B 1 11 ? 7.059 -17.062 -1.364 1 96.38 11 LEU B O 1
ATOM 1434 N N . LYS B 1 12 ? 6.316 -18.719 -2.604 1 96.44 12 LYS B N 1
ATOM 1435 C CA . LYS B 1 12 ? 6.082 -17.828 -3.736 1 96.44 12 LYS B CA 1
ATOM 1436 C C . LYS B 1 12 ? 4.98 -16.812 -3.424 1 96.44 12 LYS B C 1
ATOM 1438 O O . LYS B 1 12 ? 5.051 -15.656 -3.846 1 96.44 12 LYS B O 1
ATOM 1443 N N . GLY B 1 13 ? 4.051 -17.25 -2.668 1 96.69 13 GLY B N 1
ATOM 1444 C CA . GLY B 1 13 ? 3.006 -16.344 -2.217 1 96.69 13 GLY B CA 1
ATOM 1445 C C . GLY B 1 13 ? 3.525 -15.234 -1.335 1 96.69 13 GLY B C 1
ATOM 1446 O O . GLY B 1 13 ? 3.143 -14.07 -1.505 1 96.69 13 GLY B O 1
ATOM 1447 N N . ILE B 1 14 ? 4.332 -15.625 -0.471 1 97 14 ILE B N 1
ATOM 1448 C CA . ILE B 1 14 ? 4.91 -14.641 0.438 1 97 14 ILE B CA 1
ATOM 1449 C C . ILE B 1 14 ? 5.77 -13.656 -0.348 1 97 14 ILE B C 1
ATOM 1451 O O . ILE B 1 14 ? 5.73 -12.445 -0.092 1 97 14 ILE B O 1
ATOM 1455 N N . ALA B 1 15 ? 6.508 -14.148 -1.28 1 97.75 15 ALA B N 1
ATOM 1456 C CA . ALA B 1 15 ? 7.352 -13.289 -2.111 1 97.75 15 ALA B CA 1
ATOM 1457 C C . ALA B 1 15 ? 6.512 -12.258 -2.859 1 97.75 15 ALA B C 1
ATOM 1459 O O . ALA B 1 15 ? 6.84 -11.07 -2.861 1 97.75 15 ALA B O 1
ATOM 1460 N N . ILE B 1 16 ? 5.461 -12.672 -3.396 1 97.75 16 ILE B N 1
ATOM 1461 C CA . ILE B 1 16 ? 4.59 -11.797 -4.176 1 97.75 16 ILE B CA 1
ATOM 1462 C C . ILE B 1 16 ? 3.873 -10.82 -3.246 1 97.75 16 ILE B C 1
ATOM 1464 O O . ILE B 1 16 ? 3.904 -9.609 -3.465 1 97.75 16 ILE B O 1
ATOM 1468 N N . ALA B 1 17 ? 3.283 -11.344 -2.242 1 98.38 17 ALA B N 1
ATOM 1469 C CA . ALA B 1 17 ? 2.48 -10.523 -1.338 1 98.38 17 ALA B CA 1
ATOM 1470 C C . ALA B 1 17 ? 3.34 -9.477 -0.642 1 98.38 17 ALA B C 1
ATOM 1472 O O . ALA B 1 17 ? 2.971 -8.297 -0.589 1 98.38 17 ALA B O 1
ATOM 1473 N N . GLY B 1 18 ? 4.449 -9.961 -0.079 1 98 18 GLY B N 1
ATOM 1474 C CA . GLY B 1 18 ? 5.32 -9.031 0.619 1 98 18 GLY B CA 1
ATOM 1475 C C . GLY B 1 18 ? 5.777 -7.875 -0.253 1 98 18 GLY B C 1
ATOM 1476 O O . GLY B 1 18 ? 5.773 -6.723 0.183 1 98 18 GLY B O 1
ATOM 1477 N N . SER B 1 19 ? 6.098 -8.133 -1.461 1 98 19 SER B N 1
ATOM 1478 C CA . SER B 1 19 ? 6.605 -7.113 -2.371 1 98 19 SER B CA 1
ATOM 1479 C C . SER B 1 19 ? 5.496 -6.168 -2.814 1 98 19 SER B C 1
ATOM 1481 O O . SER B 1 19 ? 5.66 -4.945 -2.781 1 98 19 SER B O 1
ATOM 1483 N N . LEU B 1 20 ? 4.375 -6.664 -3.133 1 97.94 20 LEU B N 1
ATOM 1484 C CA . LEU B 1 20 ? 3.307 -5.832 -3.674 1 97.94 20 LEU B CA 1
ATOM 1485 C C . LEU B 1 20 ? 2.652 -5.004 -2.574 1 97.94 20 LEU B C 1
ATOM 1487 O O . LEU B 1 20 ? 2.252 -3.859 -2.807 1 97.94 20 LEU B O 1
ATOM 1491 N N . ILE B 1 21 ? 2.527 -5.578 -1.394 1 98.06 21 ILE B N 1
ATOM 1492 C CA . ILE B 1 21 ? 2.027 -4.816 -0.253 1 98.06 21 ILE B CA 1
ATOM 1493 C C . ILE B 1 21 ? 2.957 -3.637 0.026 1 98.06 21 ILE B C 1
ATOM 1495 O O . ILE B 1 21 ? 2.5 -2.506 0.203 1 98.06 21 ILE B O 1
ATOM 1499 N N . ASN B 1 22 ? 4.223 -3.92 0.036 1 98.12 22 ASN B N 1
ATOM 1500 C CA . ASN B 1 22 ? 5.18 -2.844 0.266 1 98.12 22 ASN B CA 1
ATOM 1501 C C . ASN B 1 22 ? 5.18 -1.837 -0.88 1 98.12 22 ASN B C 1
ATOM 1503 O O . ASN B 1 22 ? 5.387 -0.642 -0.662 1 98.12 22 ASN B O 1
ATOM 1507 N N . ALA B 1 23 ? 4.961 -2.287 -2.07 1 97.81 23 ALA B N 1
ATOM 1508 C CA . ALA B 1 23 ? 4.859 -1.364 -3.197 1 97.81 23 ALA B CA 1
ATOM 1509 C C . ALA B 1 23 ? 3.705 -0.384 -2.998 1 97.81 23 ALA B C 1
ATOM 1511 O O . ALA B 1 23 ? 3.881 0.828 -3.143 1 97.81 23 ALA B O 1
ATOM 1512 N N . GLY B 1 24 ? 2.562 -0.88 -2.613 1 97.62 24 GLY B N 1
ATOM 1513 C CA . GLY B 1 24 ? 1.434 -0.011 -2.324 1 97.62 24 GLY B CA 1
ATOM 1514 C C . GLY B 1 24 ? 1.68 0.916 -1.149 1 97.62 24 GLY B C 1
ATOM 1515 O O . GLY B 1 24 ? 1.341 2.1 -1.204 1 97.62 24 GLY B O 1
ATOM 1516 N N . THR B 1 25 ? 2.254 0.325 -0.164 1 97.75 25 THR B N 1
ATOM 1517 C CA . THR B 1 25 ? 2.529 1.073 1.058 1 97.75 25 THR B CA 1
ATOM 1518 C C . THR B 1 25 ? 3.48 2.234 0.778 1 97.75 25 THR B C 1
ATOM 1520 O O . THR B 1 25 ? 3.193 3.379 1.134 1 97.75 25 THR B O 1
ATOM 1523 N N . MET B 1 26 ? 4.535 1.964 0.116 1 96.94 26 MET B N 1
ATOM 1524 C CA . MET B 1 26 ? 5.547 2.99 -0.12 1 96.94 26 MET B CA 1
ATOM 1525 C C . MET B 1 26 ? 5.047 4.027 -1.121 1 96.94 26 MET B C 1
ATOM 1527 O O . MET B 1 26 ? 5.359 5.215 -1.002 1 96.94 26 MET B O 1
ATOM 1531 N N . THR B 1 27 ? 4.289 3.598 -2.064 1 97.56 27 THR B N 1
ATOM 1532 C CA . THR B 1 27 ? 3.691 4.535 -3.008 1 97.56 27 THR B CA 1
ATOM 1533 C C . THR B 1 27 ? 2.736 5.488 -2.291 1 97.56 27 THR B C 1
ATOM 1535 O O . THR B 1 27 ? 2.703 6.684 -2.59 1 97.56 27 THR B O 1
ATOM 1538 N N . SER B 1 28 ? 2.053 4.949 -1.381 1 97.5 28 SER B N 1
ATOM 1539 C CA . SER B 1 28 ? 1.126 5.785 -0.628 1 97.5 28 SER B CA 1
ATOM 1540 C C . SER B 1 28 ? 1.871 6.809 0.224 1 97.5 28 SER B C 1
ATOM 1542 O O . SER B 1 28 ? 1.462 7.969 0.313 1 97.5 28 SER B O 1
ATOM 1544 N N . GLY B 1 29 ? 2.92 6.363 0.867 1 96.81 29 GLY B N 1
ATOM 1545 C CA . GLY B 1 29 ? 3.74 7.324 1.59 1 96.81 29 GLY B CA 1
ATOM 1546 C C . GLY B 1 29 ? 4.254 8.445 0.712 1 96.81 29 GLY B C 1
ATOM 1547 O O . GLY B 1 29 ? 4.191 9.617 1.094 1 96.81 29 GLY B O 1
ATOM 1548 N N . TYR B 1 30 ? 4.676 8.086 -0.447 1 97.56 30 TYR B N 1
ATOM 1549 C CA . TYR B 1 30 ? 5.184 9.055 -1.418 1 97.56 30 TYR B CA 1
ATOM 1550 C C . TYR B 1 30 ? 4.094 10.031 -1.831 1 97.56 30 TYR B C 1
ATOM 1552 O O . TYR B 1 30 ? 4.332 11.242 -1.896 1 97.56 30 TYR B O 1
ATOM 1560 N N . ARG B 1 31 ? 2.939 9.562 -2.02 1 97.56 31 ARG B N 1
ATOM 1561 C CA . ARG B 1 31 ? 1.859 10.383 -2.57 1 97.56 31 ARG B CA 1
ATOM 1562 C C . ARG B 1 31 ? 1.22 11.242 -1.488 1 97.56 31 ARG B C 1
ATOM 1564 O O . ARG B 1 31 ? 0.662 12.305 -1.783 1 97.56 31 ARG B O 1
ATOM 1571 N N . LEU B 1 32 ? 1.311 10.883 -0.254 1 98.06 32 LEU B N 1
ATOM 1572 C CA . LEU B 1 32 ? 0.557 11.57 0.79 1 98.06 32 LEU B CA 1
ATOM 1573 C C . LEU B 1 32 ? 1.437 12.57 1.523 1 98.06 32 LEU B C 1
ATOM 1575 O O . LEU B 1 32 ? 0.929 13.5 2.158 1 98.06 32 LEU B O 1
ATOM 1579 N N . LEU B 1 33 ? 2.732 12.406 1.396 1 97.81 33 LEU B N 1
ATOM 1580 C CA . LEU B 1 33 ? 3.633 13.273 2.146 1 97.81 33 LEU B CA 1
ATOM 1581 C C . LEU B 1 33 ? 3.443 14.734 1.746 1 97.81 33 LEU B C 1
ATOM 1583 O O . LEU B 1 33 ? 3.508 15.625 2.592 1 97.81 33 LEU B O 1
ATOM 1587 N N . PRO B 1 34 ? 3.129 15.07 0.513 1 97.94 34 PRO B N 1
ATOM 1588 C CA . PRO B 1 34 ? 2.959 16.469 0.116 1 97.94 34 PRO B CA 1
ATOM 1589 C C . PRO B 1 34 ? 1.794 17.141 0.831 1 97.94 34 PRO B C 1
ATOM 1591 O O . PRO B 1 34 ? 1.675 18.375 0.795 1 97.94 34 PRO B O 1
ATOM 1594 N N . SER B 1 35 ? 0.918 16.406 1.482 1 97.38 35 SER B N 1
ATOM 1595 C CA . SER B 1 35 ? -0.154 17.016 2.266 1 97.38 35 SER B CA 1
ATOM 1596 C C . SER B 1 35 ? 0.403 17.812 3.434 1 97.38 35 SER B C 1
ATOM 1598 O O . SER B 1 35 ? -0.305 18.641 4.023 1 97.38 35 SER B O 1
ATOM 1600 N N . VAL B 1 36 ? 1.644 17.625 3.768 1 97.69 36 VAL B N 1
ATOM 1601 C CA . VAL B 1 36 ? 2.293 18.234 4.922 1 97.69 36 VAL B CA 1
ATOM 1602 C C . VAL B 1 36 ? 2.93 19.562 4.508 1 97.69 36 VAL B C 1
ATOM 1604 O O . VAL B 1 36 ? 3.201 20.422 5.352 1 97.69 36 VAL B O 1
ATOM 1607 N N . TYR B 1 37 ? 3.148 19.812 3.236 1 97.38 37 TYR B N 1
ATOM 1608 C CA . TYR B 1 37 ? 3.932 20.938 2.738 1 97.38 37 TYR B CA 1
ATOM 1609 C C . TYR B 1 37 ? 3.289 22.266 3.123 1 97.38 37 TYR B C 1
ATOM 1611 O O . TYR B 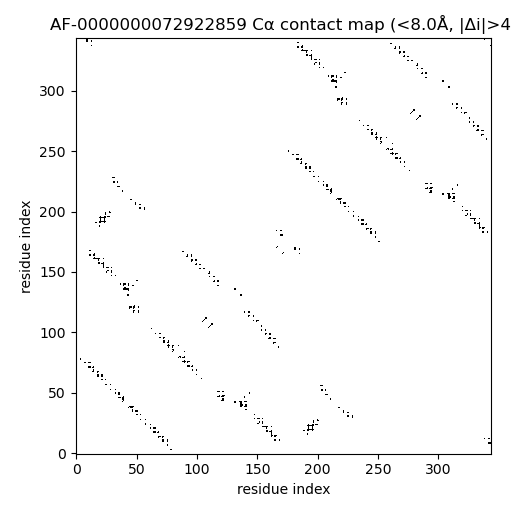1 37 ? 3.969 23.172 3.596 1 97.38 37 TYR B O 1
ATOM 1619 N N . PRO B 1 38 ? 2.006 22.406 3.061 1 95.62 38 PRO B N 1
ATOM 1620 C CA . PRO B 1 38 ? 1.386 23.672 3.471 1 95.62 38 PRO B CA 1
ATOM 1621 C C . PRO B 1 38 ? 1.521 23.938 4.969 1 95.62 38 PRO B C 1
ATOM 1623 O O . PRO B 1 38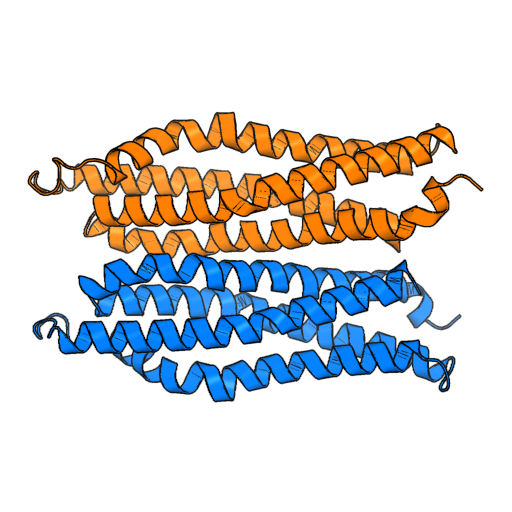 ? 1.575 25.094 5.391 1 95.62 38 PRO B O 1
ATOM 1626 N N . ILE B 1 39 ? 1.624 22.906 5.73 1 94.69 39 ILE B N 1
ATOM 1627 C CA . ILE B 1 39 ? 1.774 23.047 7.176 1 94.69 39 ILE B CA 1
ATOM 1628 C C . ILE B 1 39 ? 3.168 23.578 7.5 1 94.69 39 ILE B C 1
ATOM 1630 O O . ILE B 1 39 ? 3.33 24.406 8.398 1 94.69 39 ILE B O 1
ATOM 1634 N N . VAL B 1 40 ? 4.09 23.156 6.75 1 94.44 40 VAL B N 1
ATOM 1635 C CA . VAL B 1 40 ? 5.469 23.594 6.953 1 94.44 40 VAL B CA 1
ATOM 1636 C C . VAL B 1 40 ? 5.559 25.109 6.77 1 94.44 40 VAL B C 1
ATOM 1638 O O . VAL B 1 40 ? 6.297 25.781 7.488 1 94.44 40 VAL B O 1
ATOM 1641 N N . GLN B 1 41 ? 4.848 25.594 5.82 1 90.69 41 GLN B N 1
ATOM 1642 C CA . GLN B 1 41 ? 4.863 27.031 5.531 1 90.69 41 GLN B CA 1
ATOM 1643 C C . GLN B 1 41 ? 4.285 27.828 6.691 1 90.69 41 GLN B C 1
ATOM 1645 O O . GLN B 1 41 ? 4.699 28.969 6.934 1 90.69 41 GLN B O 1
ATOM 1650 N N . LYS B 1 42 ? 3.402 27.266 7.426 1 89.62 42 LYS B N 1
ATOM 1651 C CA . LYS B 1 42 ? 2.791 27.938 8.57 1 89.62 42 LYS B CA 1
ATOM 1652 C C . LYS B 1 42 ? 3.574 27.656 9.852 1 89.62 42 LYS B C 1
ATOM 1654 O O . LYS B 1 42 ? 3.773 28.562 10.664 1 89.62 42 LYS B O 1
ATOM 1659 N N . SER B 1 43 ? 3.967 26.406 10.016 1 91.88 43 SER B N 1
ATOM 1660 C CA . SER B 1 43 ? 4.715 25.953 11.188 1 91.88 43 SER B CA 1
ATOM 1661 C C . SER B 1 43 ? 5.699 24.844 10.82 1 91.88 43 SER B C 1
ATOM 1663 O O . SER B 1 43 ? 5.324 23.672 10.75 1 91.88 43 SER B O 1
ATOM 1665 N N . PRO B 1 44 ? 6.898 25.25 10.625 1 93.12 44 PRO B N 1
ATOM 1666 C CA . PRO B 1 44 ? 7.91 24.266 10.25 1 93.12 44 PRO B CA 1
ATOM 1667 C C . PRO B 1 44 ? 8.031 23.125 11.258 1 93.12 44 PRO B C 1
ATOM 1669 O O . PRO B 1 44 ? 8.266 21.969 10.883 1 93.12 44 PRO B O 1
ATOM 1672 N N . LYS B 1 45 ? 7.832 23.438 12.477 1 92.5 45 LYS B N 1
ATOM 1673 C CA . LYS B 1 45 ? 7.934 22.406 13.508 1 92.5 45 LYS B CA 1
ATOM 1674 C C . LYS B 1 45 ? 6.793 21.406 13.383 1 92.5 45 LYS B C 1
ATOM 1676 O O . LYS B 1 45 ? 7.02 20.188 13.477 1 92.5 45 LYS B O 1
ATOM 1681 N N . ASP B 1 46 ? 5.59 21.859 13.18 1 93.69 46 ASP B N 1
ATOM 1682 C CA . ASP B 1 46 ? 4.453 20.953 13.023 1 93.69 46 ASP B CA 1
ATOM 1683 C C . ASP B 1 46 ? 4.613 20.078 11.781 1 93.69 46 ASP B C 1
ATOM 1685 O O . ASP B 1 46 ? 4.262 18.891 11.805 1 93.69 46 ASP B O 1
ATOM 1689 N N . GLY B 1 47 ? 5.141 20.672 10.742 1 95.56 47 GLY B N 1
ATOM 1690 C CA . GLY B 1 47 ? 5.418 19.891 9.539 1 95.56 47 GLY B CA 1
ATOM 1691 C C . GLY B 1 47 ? 6.445 18.797 9.766 1 95.56 47 GLY B C 1
ATOM 1692 O O . GLY B 1 47 ? 6.262 17.656 9.32 1 95.56 47 GLY B O 1
ATOM 1693 N N . ALA B 1 48 ? 7.457 19.172 10.43 1 95.38 48 ALA B N 1
ATOM 1694 C CA . ALA B 1 48 ? 8.508 18.203 10.719 1 95.38 48 ALA B CA 1
ATOM 1695 C C . ALA B 1 48 ? 7.977 17.078 11.594 1 95.38 48 ALA B C 1
ATOM 1697 O O . ALA B 1 48 ? 8.344 15.906 11.406 1 95.38 48 ALA B O 1
ATOM 1698 N N . LYS B 1 49 ? 7.18 17.391 12.523 1 95.06 49 LYS B N 1
ATOM 1699 C CA . LYS B 1 49 ? 6.59 16.375 13.383 1 95.06 49 LYS B CA 1
ATOM 1700 C C . LYS B 1 49 ? 5.703 15.43 12.586 1 95.06 49 LYS B C 1
ATOM 1702 O O . LYS B 1 49 ? 5.691 14.219 12.844 1 95.06 49 LYS B O 1
ATOM 1707 N N . GLN B 1 50 ? 4.945 15.938 11.719 1 96.38 50 GLN B N 1
ATOM 1708 C CA . GLN B 1 50 ? 4.117 15.086 10.867 1 96.38 50 GLN B CA 1
ATOM 1709 C C . GLN B 1 50 ? 4.98 14.172 10.008 1 96.38 50 GLN B C 1
ATOM 1711 O O . GLN B 1 50 ? 4.676 12.984 9.859 1 96.38 50 GLN B O 1
ATOM 1716 N N . TRP B 1 51 ? 5.969 14.734 9.406 1 96.31 51 TRP B N 1
ATOM 1717 C CA . TRP B 1 51 ? 6.891 13.914 8.633 1 96.31 51 TRP B CA 1
ATOM 1718 C C . TRP B 1 51 ? 7.461 12.781 9.484 1 96.31 51 TRP B C 1
ATOM 1720 O O . TRP B 1 51 ? 7.562 11.641 9.031 1 96.31 51 TRP B O 1
ATOM 1730 N N . GLU B 1 52 ? 7.91 13.125 10.656 1 95.69 52 GLU B N 1
ATOM 1731 C CA . GLU B 1 52 ? 8.43 12.117 11.586 1 95.69 52 GLU B CA 1
ATOM 1732 C C . GLU B 1 52 ? 7.422 11 11.812 1 95.69 52 GLU B C 1
ATOM 1734 O O . GLU B 1 52 ? 7.781 9.828 11.844 1 95.69 52 GLU B O 1
ATOM 1739 N N . TYR B 1 53 ? 6.219 11.406 12.031 1 96.12 53 TYR B N 1
ATOM 1740 C CA . TYR B 1 53 ? 5.156 10.43 12.203 1 96.12 53 TYR B CA 1
ATOM 1741 C C . TYR B 1 53 ? 5.082 9.492 11 1 96.12 53 TYR B C 1
ATOM 1743 O O . TYR B 1 53 ? 5.02 8.273 11.156 1 96.12 53 TYR B O 1
ATOM 1751 N N . PHE B 1 54 ? 5.105 10.047 9.773 1 96.06 54 PHE B N 1
ATOM 1752 C CA . PHE B 1 54 ? 5.102 9.258 8.547 1 96.06 54 PHE B CA 1
ATOM 1753 C C . PHE B 1 54 ? 6.25 8.258 8.547 1 96.06 54 PHE B C 1
ATOM 1755 O O . PHE B 1 54 ? 6.043 7.07 8.297 1 96.06 54 PHE B O 1
ATOM 1762 N N . TYR B 1 55 ? 7.402 8.773 8.82 1 93.81 55 TYR B N 1
ATOM 1763 C CA . TYR B 1 55 ? 8.609 7.957 8.758 1 93.81 55 TYR B CA 1
ATOM 1764 C C . TYR B 1 55 ? 8.523 6.785 9.727 1 93.81 55 TYR B C 1
ATOM 1766 O O . TYR B 1 55 ? 8.758 5.637 9.344 1 93.81 55 TYR B O 1
ATOM 1774 N N . TRP B 1 56 ? 8.188 7.043 10.977 1 93.69 56 TRP B N 1
ATOM 1775 C CA . TRP B 1 56 ? 8.164 5.988 11.984 1 93.69 56 TRP B CA 1
ATOM 1776 C C . TRP B 1 56 ? 7.059 4.98 11.695 1 93.69 56 TRP B C 1
ATOM 1778 O O . TRP B 1 56 ? 7.234 3.777 11.891 1 93.69 56 TRP B O 1
ATOM 1788 N N . ASN B 1 57 ? 5.961 5.418 11.266 1 95.62 57 ASN B N 1
ATOM 1789 C CA . ASN B 1 57 ? 4.867 4.512 10.938 1 95.62 57 ASN B CA 1
ATOM 1790 C C . ASN B 1 57 ? 5.25 3.559 9.805 1 95.62 57 ASN B C 1
ATOM 1792 O O . ASN B 1 57 ? 5.016 2.354 9.898 1 95.62 57 ASN B O 1
ATOM 1796 N N . MET B 1 58 ? 5.816 4.051 8.719 1 93.88 58 MET B N 1
ATOM 1797 C CA . MET B 1 58 ? 6.23 3.221 7.594 1 93.88 58 MET B CA 1
ATOM 1798 C C . MET B 1 58 ? 7.363 2.283 7.996 1 93.88 58 MET B C 1
ATOM 1800 O O . MET B 1 58 ? 7.375 1.114 7.609 1 93.88 58 MET B O 1
ATOM 1804 N N . SER B 1 59 ? 8.273 2.799 8.812 1 92.88 59 SER B N 1
ATOM 1805 C CA . SER B 1 59 ? 9.422 2.02 9.25 1 92.88 59 SER B CA 1
ATOM 1806 C C . SER B 1 59 ? 9 0.888 10.18 1 92.88 59 SER B C 1
ATOM 1808 O O . SER B 1 59 ? 9.758 -0.065 10.391 1 92.88 59 SER B O 1
ATOM 1810 N N . ALA B 1 60 ? 7.816 0.969 10.656 1 94.56 60 ALA B N 1
ATOM 1811 C CA . ALA B 1 60 ? 7.328 -0.041 11.594 1 94.56 60 ALA B CA 1
ATOM 1812 C C . ALA B 1 60 ? 6.984 -1.34 10.867 1 94.56 60 ALA B C 1
ATOM 1814 O O . ALA B 1 60 ? 6.941 -2.408 11.484 1 94.56 60 ALA B O 1
ATOM 1815 N N . THR B 1 61 ? 6.797 -1.324 9.602 1 95.31 61 THR B N 1
ATOM 1816 C CA . THR B 1 61 ? 6.32 -2.537 8.945 1 95.31 61 THR B CA 1
ATOM 1817 C C . THR B 1 61 ? 7.156 -2.844 7.703 1 95.31 61 THR B C 1
ATOM 1819 O O . THR B 1 61 ? 7.512 -3.998 7.457 1 95.31 61 THR B O 1
ATOM 1822 N N . VAL B 1 62 ? 7.547 -1.804 6.918 1 96.31 62 VAL B N 1
ATOM 1823 C CA . VAL B 1 62 ? 8.125 -1.99 5.594 1 96.31 62 VAL B CA 1
ATOM 1824 C C . VAL B 1 62 ? 9.406 -2.82 5.703 1 96.31 62 VAL B C 1
ATOM 1826 O O . VAL B 1 62 ? 9.562 -3.822 5.004 1 96.31 62 VAL B O 1
ATOM 1829 N N . PRO B 1 63 ? 10.305 -2.514 6.652 1 94.31 63 PRO B N 1
ATOM 1830 C CA . PRO B 1 63 ? 11.547 -3.295 6.703 1 94.31 63 PRO B CA 1
ATOM 1831 C C . PRO B 1 63 ? 11.305 -4.746 7.109 1 94.31 63 PRO B C 1
ATOM 1833 O O . PRO B 1 63 ? 12.016 -5.648 6.648 1 94.31 63 PRO B O 1
ATOM 1836 N N . TRP B 1 64 ? 10.367 -4.98 7.938 1 95.19 64 TRP B N 1
ATOM 1837 C CA . TRP B 1 64 ? 10.094 -6.344 8.375 1 95.19 64 TRP B CA 1
ATOM 1838 C C . TRP B 1 64 ? 9.523 -7.172 7.227 1 95.19 64 TRP B C 1
ATOM 1840 O O . TRP B 1 64 ? 9.875 -8.344 7.059 1 95.19 64 TRP B O 1
ATOM 1850 N N . VAL B 1 65 ? 8.648 -6.613 6.523 1 96.88 65 VAL B N 1
ATOM 1851 C CA . VAL B 1 65 ? 8.094 -7.293 5.355 1 96.88 65 VAL B CA 1
ATOM 1852 C C . VAL B 1 65 ? 9.211 -7.555 4.34 1 96.88 65 VAL B C 1
ATOM 1854 O O . VAL B 1 65 ? 9.297 -8.648 3.779 1 96.88 65 VAL B O 1
ATOM 1857 N N . ASP B 1 66 ? 10.039 -6.586 4.121 1 95.69 66 ASP B N 1
ATOM 1858 C CA . ASP B 1 66 ? 11.172 -6.742 3.211 1 95.69 66 ASP B CA 1
ATOM 1859 C C . ASP B 1 66 ? 12.078 -7.895 3.648 1 95.69 66 ASP B C 1
ATOM 1861 O O . ASP B 1 66 ? 12.461 -8.734 2.832 1 95.69 66 ASP B O 1
ATOM 1865 N N . LEU B 1 67 ? 12.406 -7.879 4.895 1 95.38 67 LEU B N 1
ATOM 1866 C CA . LEU B 1 67 ? 13.305 -8.906 5.422 1 95.38 67 LEU B CA 1
ATOM 1867 C C . LEU B 1 67 ? 12.719 -10.297 5.219 1 95.38 67 LEU B C 1
ATOM 1869 O O . LEU B 1 67 ? 13.414 -11.211 4.777 1 95.38 67 LEU B O 1
ATOM 1873 N N . THR B 1 68 ? 11.484 -10.43 5.527 1 97 68 THR B N 1
ATOM 1874 C CA . THR B 1 68 ? 10.812 -11.711 5.324 1 97 68 THR B CA 1
ATOM 1875 C C . THR B 1 68 ? 10.844 -12.109 3.854 1 97 68 THR B C 1
ATOM 1877 O O . THR B 1 68 ? 11.125 -13.266 3.525 1 97 68 THR B O 1
ATOM 1880 N N . THR B 1 69 ? 10.625 -11.188 2.998 1 97.19 69 THR B N 1
ATOM 1881 C CA . THR B 1 69 ? 10.586 -11.445 1.562 1 97.19 69 THR B CA 1
ATOM 1882 C C . THR B 1 69 ? 11.969 -11.852 1.051 1 97.19 69 THR B C 1
ATOM 1884 O O . THR B 1 69 ? 12.086 -12.773 0.235 1 97.19 69 THR B O 1
ATOM 1887 N N . ILE B 1 70 ? 12.945 -11.195 1.537 1 95.62 70 ILE B N 1
ATOM 1888 C CA . ILE B 1 70 ? 14.312 -11.5 1.137 1 95.62 70 ILE B CA 1
ATOM 1889 C C . ILE B 1 70 ? 14.648 -12.945 1.503 1 95.62 70 ILE B C 1
ATOM 1891 O O . ILE B 1 70 ? 15.203 -13.688 0.688 1 95.62 70 ILE B O 1
ATOM 1895 N N . ILE B 1 71 ? 14.328 -13.336 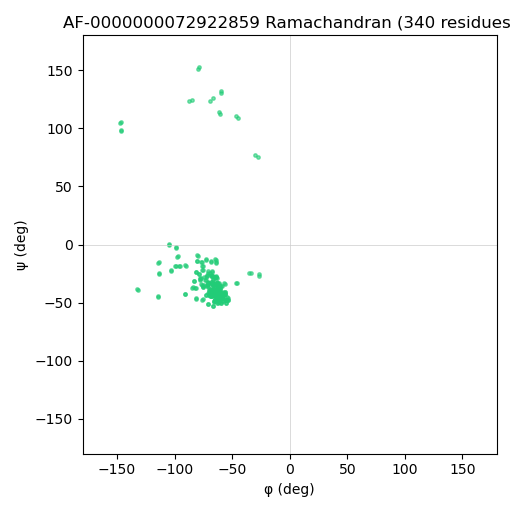2.656 1 96.69 71 ILE B N 1
ATOM 1896 C CA . ILE B 1 71 ? 14.625 -14.68 3.135 1 96.69 71 ILE B CA 1
ATOM 1897 C C . ILE B 1 71 ? 13.875 -15.703 2.283 1 96.69 71 ILE B C 1
ATOM 1899 O O . ILE B 1 71 ? 14.453 -16.703 1.856 1 96.69 71 ILE B O 1
ATOM 1903 N N . VAL B 1 72 ? 12.688 -15.406 2.033 1 97.56 72 VAL B N 1
ATOM 1904 C CA . VAL B 1 72 ? 11.852 -16.312 1.262 1 97.56 72 VAL B CA 1
ATOM 1905 C C . VAL B 1 72 ? 12.383 -16.438 -0.164 1 97.56 72 VAL B C 1
ATOM 1907 O O . VAL B 1 72 ? 12.531 -17.531 -0.692 1 97.56 72 VAL B O 1
ATOM 1910 N N . ILE B 1 73 ? 12.656 -15.336 -0.788 1 97.25 73 ILE B N 1
ATOM 1911 C CA . ILE B 1 73 ? 13.133 -15.328 -2.166 1 97.25 73 ILE B CA 1
ATOM 1912 C C . ILE B 1 73 ? 14.484 -16.047 -2.244 1 97.25 73 ILE B C 1
ATOM 1914 O O . ILE B 1 73 ? 14.727 -16.812 -3.178 1 97.25 73 ILE B O 1
ATOM 1918 N N . GLY B 1 74 ? 15.352 -15.789 -1.32 1 95.94 74 GLY B N 1
ATOM 1919 C CA . GLY B 1 74 ? 16.609 -16.516 -1.264 1 95.94 74 GLY B CA 1
ATOM 1920 C C . GLY B 1 74 ? 16.438 -18.016 -1.151 1 95.94 74 GLY B C 1
ATOM 1921 O O . GLY B 1 74 ? 17.188 -18.781 -1.762 1 95.94 74 GLY B O 1
ATOM 1922 N N . THR B 1 75 ? 15.516 -18.391 -0.346 1 96.25 75 THR B N 1
ATOM 1923 C CA . THR B 1 75 ? 15.219 -19.812 -0.179 1 96.25 75 THR B CA 1
ATOM 1924 C C . THR B 1 75 ? 14.742 -20.438 -1.493 1 96.25 75 THR B C 1
ATOM 1926 O O . THR B 1 75 ? 15.18 -21.531 -1.864 1 96.25 75 THR B O 1
ATOM 1929 N N . ILE B 1 76 ? 13.891 -19.75 -2.166 1 95.5 76 ILE B N 1
ATOM 1930 C CA . ILE B 1 76 ? 13.406 -20.219 -3.457 1 95.5 76 ILE B CA 1
ATOM 1931 C C . ILE B 1 76 ? 14.57 -20.344 -4.434 1 95.5 76 ILE B C 1
ATOM 1933 O O . ILE B 1 76 ? 14.703 -21.359 -5.129 1 95.5 76 ILE B O 1
ATOM 1937 N N . ALA B 1 77 ? 15.359 -19.312 -4.5 1 94.69 77 ALA B N 1
ATOM 1938 C CA . ALA B 1 77 ? 16.5 -19.297 -5.406 1 94.69 77 ALA B CA 1
ATOM 1939 C C . ALA B 1 77 ? 17.438 -20.484 -5.129 1 94.69 77 ALA B C 1
ATOM 1941 O O . ALA B 1 77 ? 17.906 -21.141 -6.062 1 94.69 77 ALA B O 1
ATOM 1942 N N . TYR B 1 78 ? 17.656 -20.719 -3.887 1 93.25 78 TYR B N 1
ATOM 1943 C CA . TYR B 1 78 ? 18.531 -21.812 -3.49 1 93.25 78 TYR B CA 1
ATOM 1944 C C . TYR B 1 78 ? 17.953 -23.156 -3.943 1 93.25 78 TYR B C 1
ATOM 1946 O O . TYR B 1 78 ? 18.688 -23.984 -4.48 1 93.25 78 TYR B O 1
ATOM 1954 N N . GLY B 1 79 ? 16.734 -23.375 -3.691 1 91.38 79 GLY B N 1
ATOM 1955 C CA . GLY B 1 79 ? 16.094 -24.609 -4.121 1 91.38 79 GLY B CA 1
ATOM 1956 C C . GLY B 1 79 ? 16.141 -24.812 -5.621 1 91.38 79 GLY B C 1
ATOM 1957 O O . GLY B 1 79 ? 16.422 -25.922 -6.098 1 91.38 79 GLY B O 1
ATOM 1958 N N . GLU B 1 80 ? 15.859 -23.828 -6.359 1 90.69 80 GLU B N 1
ATOM 1959 C CA . GLU B 1 80 ? 15.875 -23.922 -7.816 1 90.69 80 GLU B CA 1
ATOM 1960 C C . GLU B 1 80 ? 17.281 -24.156 -8.336 1 90.69 80 GLU B C 1
ATOM 1962 O O . GLU B 1 80 ? 17.484 -24.891 -9.312 1 90.69 80 GLU B O 1
ATOM 1967 N N . HIS B 1 81 ? 18.203 -23.531 -7.734 1 91.88 81 HIS B N 1
ATOM 1968 C CA . HIS B 1 81 ? 19.594 -23.75 -8.109 1 91.88 81 HIS B CA 1
ATOM 1969 C C . HIS B 1 81 ? 20 -25.203 -7.867 1 91.88 81 HIS B C 1
ATOM 1971 O O . HIS B 1 81 ? 20.703 -25.797 -8.688 1 91.88 81 HIS B O 1
ATOM 1977 N N . LYS B 1 82 ? 19.656 -25.75 -6.816 1 91.5 82 LYS B N 1
ATOM 1978 C CA . LYS B 1 82 ? 19.984 -27.125 -6.484 1 91.5 82 LYS B CA 1
ATOM 1979 C C . LYS B 1 82 ? 19.344 -28.094 -7.48 1 91.5 82 LYS B C 1
ATOM 1981 O O . LYS B 1 82 ? 19.922 -29.141 -7.805 1 91.5 82 LYS B O 1
ATOM 1986 N N . GLU B 1 83 ? 18.203 -27.703 -7.918 1 88.81 83 GLU B N 1
ATOM 1987 C CA . GLU B 1 83 ? 17.516 -28.562 -8.883 1 88.81 83 GLU B CA 1
ATOM 1988 C C . GLU B 1 83 ? 18.156 -28.438 -10.266 1 88.81 83 GLU B C 1
ATOM 1990 O O . GLU B 1 83 ? 18.359 -29.453 -10.945 1 88.81 83 GLU B O 1
ATOM 1995 N N . ASN B 1 84 ? 18.391 -27.219 -10.734 1 89.81 84 ASN B N 1
ATOM 1996 C CA . ASN B 1 84 ? 19 -26.984 -12.031 1 89.81 84 ASN B CA 1
ATOM 1997 C C . ASN B 1 84 ? 19.875 -25.734 -12.016 1 89.81 84 ASN B C 1
ATOM 1999 O O . ASN B 1 84 ? 19.375 -24.625 -12.219 1 89.81 84 ASN B O 1
ATOM 2003 N N . ALA B 1 85 ? 21.016 -25.875 -12 1 89.06 85 ALA B N 1
ATOM 2004 C CA . ALA B 1 85 ? 21.969 -24.781 -11.82 1 89.06 85 ALA B CA 1
ATOM 2005 C C . ALA B 1 85 ? 22.125 -23.969 -13.109 1 89.06 85 ALA B C 1
ATOM 2007 O O . ALA B 1 85 ? 22.641 -22.844 -13.086 1 89.06 85 ALA B O 1
ATOM 2008 N N . SER B 1 86 ? 21.656 -24.578 -14.117 1 89.69 86 SER B N 1
ATOM 2009 C CA . SER B 1 86 ? 21.812 -23.875 -15.391 1 89.69 86 SER B CA 1
ATOM 2010 C C . SER B 1 86 ? 20.547 -23.141 -15.781 1 89.69 86 SER B C 1
ATOM 2012 O O . SER B 1 86 ? 20.547 -22.344 -16.719 1 89.69 86 SER B O 1
ATOM 2014 N N . ALA B 1 87 ? 19.562 -23.297 -14.945 1 87.81 87 ALA B N 1
ATOM 2015 C CA . ALA B 1 87 ? 18.25 -22.766 -15.305 1 87.81 87 ALA B CA 1
ATOM 2016 C C . ALA B 1 87 ? 18.188 -21.266 -15.055 1 87.81 87 ALA B C 1
ATOM 2018 O O . ALA B 1 87 ? 18.828 -20.75 -14.133 1 87.81 87 ALA B O 1
ATOM 2019 N N . LEU B 1 88 ? 17.438 -20.5 -15.734 1 90.62 88 LEU B N 1
ATOM 2020 C CA . LEU B 1 88 ? 17.266 -19.047 -15.68 1 90.62 88 LEU B CA 1
ATOM 2021 C C . LEU B 1 88 ? 16.5 -18.625 -14.43 1 90.62 88 LEU B C 1
ATOM 2023 O O . LEU B 1 88 ? 16.828 -17.609 -13.812 1 90.62 88 LEU B O 1
ATOM 2027 N N . PRO B 1 89 ? 15.648 -19.406 -13.945 1 90.31 89 PRO B N 1
ATOM 2028 C CA . PRO B 1 89 ? 14.781 -18.953 -12.852 1 90.31 89 PRO B CA 1
ATOM 2029 C C . PRO B 1 89 ? 15.562 -18.641 -11.57 1 90.31 89 PRO B C 1
ATOM 2031 O O . PRO B 1 89 ? 15.305 -17.625 -10.914 1 90.31 89 PRO B O 1
ATOM 2034 N N . TRP B 1 90 ? 16.5 -19.469 -11.273 1 91.88 90 TRP B N 1
ATOM 2035 C CA . TRP B 1 90 ? 17.188 -19.188 -10.016 1 91.88 90 TRP B CA 1
ATOM 2036 C C . TRP B 1 90 ? 18.016 -17.906 -10.117 1 91.88 90 TRP B C 1
ATOM 2038 O O . TRP B 1 90 ? 18.156 -17.172 -9.141 1 91.88 90 TRP B O 1
ATOM 2048 N N . LYS B 1 91 ? 18.453 -17.5 -11.242 1 94.06 91 LYS B N 1
ATOM 2049 C CA . LYS B 1 91 ? 19.188 -16.25 -11.43 1 94.06 91 LYS B CA 1
ATOM 2050 C C . LYS B 1 91 ? 18.266 -15.047 -11.25 1 94.06 91 LYS B C 1
ATOM 2052 O O . LYS B 1 91 ? 18.688 -14.039 -10.672 1 94.06 91 LYS B O 1
ATOM 2057 N N . ILE B 1 92 ? 17.094 -15.148 -11.727 1 94.56 92 ILE B N 1
ATOM 2058 C CA . ILE B 1 92 ? 16.141 -14.047 -11.602 1 94.56 92 ILE B CA 1
ATOM 2059 C C . ILE B 1 92 ? 15.727 -13.891 -10.141 1 94.56 92 ILE B C 1
ATOM 2061 O O . ILE B 1 92 ? 15.664 -12.766 -9.625 1 94.56 92 ILE B O 1
ATOM 2065 N N . TRP B 1 93 ? 15.492 -15 -9.5 1 95.12 93 TRP B N 1
ATOM 2066 C CA . TRP B 1 93 ? 15.18 -14.938 -8.078 1 95.12 93 TRP B CA 1
ATOM 2067 C C . TRP B 1 93 ? 16.328 -14.312 -7.293 1 95.12 93 TRP B C 1
ATOM 2069 O O . TRP B 1 93 ? 16.109 -13.484 -6.41 1 95.12 93 TRP B O 1
ATOM 2079 N N . THR B 1 94 ? 17.484 -14.695 -7.621 1 94.38 94 THR B N 1
ATOM 2080 C CA . THR B 1 94 ? 18.656 -14.172 -6.93 1 94.38 94 THR B CA 1
ATOM 2081 C C . THR B 1 94 ? 18.797 -12.672 -7.172 1 94.38 94 THR B C 1
ATOM 2083 O O . THR B 1 94 ? 19.109 -11.914 -6.25 1 94.38 94 THR B O 1
ATOM 2086 N N . THR B 1 95 ? 18.578 -12.305 -8.359 1 94.25 95 THR B N 1
ATOM 2087 C CA . THR B 1 95 ? 18.625 -10.883 -8.68 1 94.25 95 THR B CA 1
ATOM 2088 C C . THR B 1 95 ? 17.562 -10.125 -7.891 1 94.25 95 THR B C 1
ATOM 2090 O O . THR B 1 95 ? 17.844 -9.055 -7.344 1 94.25 95 THR B O 1
ATOM 2093 N N . ALA B 1 96 ? 16.375 -10.648 -7.844 1 95 96 ALA B N 1
ATOM 2094 C CA . ALA B 1 96 ? 15.297 -10.031 -7.074 1 95 96 ALA B CA 1
ATOM 2095 C C . ALA B 1 96 ? 15.68 -9.906 -5.602 1 95 96 ALA B C 1
ATOM 2097 O O . ALA B 1 96 ? 15.438 -8.867 -4.977 1 95 96 ALA B O 1
ATOM 2098 N N . ALA B 1 97 ? 16.25 -10.922 -5.086 1 94.06 97 ALA B N 1
ATOM 2099 C CA . ALA B 1 97 ? 16.672 -10.898 -3.688 1 94.06 97 ALA B CA 1
ATOM 2100 C C . ALA B 1 97 ? 17.734 -9.836 -3.449 1 94.06 97 ALA B C 1
ATOM 2102 O O . ALA B 1 97 ? 17.734 -9.18 -2.402 1 94.06 97 ALA B O 1
ATOM 2103 N N . ALA B 1 98 ? 18.562 -9.641 -4.406 1 92.94 98 ALA B N 1
ATOM 2104 C CA . ALA B 1 98 ? 19.672 -8.695 -4.277 1 92.94 98 ALA B CA 1
ATOM 2105 C C . ALA B 1 98 ? 19.172 -7.258 -4.355 1 92.94 98 ALA B C 1
ATOM 2107 O O . ALA B 1 98 ? 19.781 -6.355 -3.775 1 92.94 98 ALA B O 1
ATOM 2108 N N . ILE B 1 99 ? 18.141 -6.98 -4.996 1 93.56 99 ILE B N 1
ATOM 2109 C CA . ILE B 1 99 ? 17.562 -5.648 -5.156 1 93.56 99 ILE B CA 1
ATOM 2110 C C . ILE B 1 99 ? 17.047 -5.148 -3.811 1 93.56 99 ILE B C 1
ATOM 2112 O O . ILE B 1 99 ? 17.141 -3.957 -3.506 1 93.56 99 ILE B O 1
ATOM 2116 N N . MET B 1 100 ? 16.547 -5.996 -2.977 1 90.88 100 MET B N 1
ATOM 2117 C CA . MET B 1 100 ? 15.844 -5.609 -1.759 1 90.88 100 MET B CA 1
ATOM 2118 C C . MET B 1 100 ? 16.812 -5.012 -0.739 1 90.88 100 MET B C 1
ATOM 2120 O O . MET B 1 100 ? 16.547 -3.943 -0.184 1 90.88 100 MET B O 1
ATOM 2124 N N . PRO B 1 101 ? 17.969 -5.594 -0.55 1 90.94 101 PRO B N 1
ATOM 2125 C CA . PRO B 1 101 ? 18.906 -4.934 0.353 1 90.94 101 PRO B CA 1
ATOM 2126 C C . PRO B 1 101 ? 19.422 -3.602 -0.192 1 90.94 101 PRO B C 1
ATOM 2128 O O . PRO B 1 101 ? 19.781 -2.711 0.582 1 90.94 101 PRO B O 1
ATOM 2131 N N . LEU B 1 102 ? 19.438 -3.488 -1.432 1 92.31 102 LEU B N 1
ATOM 2132 C CA . LEU B 1 102 ? 19.812 -2.197 -2.008 1 92.31 102 LEU B CA 1
ATOM 2133 C C . LEU B 1 102 ? 18.828 -1.111 -1.558 1 92.31 102 LEU B C 1
ATOM 2135 O O . LEU B 1 102 ? 19.234 0.035 -1.344 1 92.31 102 LEU B O 1
ATOM 2139 N N . GLY B 1 103 ? 17.578 -1.479 -1.472 1 90.5 103 GLY B N 1
ATOM 2140 C CA . GLY B 1 103 ? 16.609 -0.539 -0.947 1 90.5 103 GLY B CA 1
ATOM 2141 C C . GLY B 1 103 ? 16.891 -0.109 0.479 1 90.5 103 GLY B C 1
ATOM 2142 O O . GLY B 1 103 ? 16.734 1.062 0.825 1 90.5 103 GLY B O 1
ATOM 2143 N N . TRP B 1 104 ? 17.375 -1.007 1.214 1 91.19 104 TRP B N 1
ATOM 2144 C CA . TRP B 1 104 ? 17.703 -0.691 2.598 1 91.19 104 TRP B CA 1
ATOM 2145 C C . TRP B 1 104 ? 18.922 0.226 2.668 1 91.19 104 TRP B C 1
ATOM 2147 O O . TRP B 1 104 ? 18.953 1.163 3.469 1 91.19 104 TRP B O 1
ATOM 2157 N N . ILE B 1 105 ? 19.828 -0.068 1.881 1 91.75 105 ILE B N 1
ATOM 2158 C CA . ILE B 1 105 ? 21.031 0.759 1.815 1 91.75 105 ILE B CA 1
ATOM 2159 C C . ILE B 1 105 ? 20.656 2.174 1.376 1 91.75 105 ILE B C 1
ATOM 2161 O O . ILE B 1 105 ? 21.172 3.154 1.916 1 91.75 105 ILE B O 1
ATOM 2165 N N . TRP B 1 106 ? 19.781 2.234 0.412 1 92.44 106 TRP B N 1
ATOM 2166 C CA . TRP B 1 106 ? 19.328 3.525 -0.086 1 92.44 106 TRP B CA 1
ATOM 2167 C C . TRP B 1 106 ? 18.719 4.359 1.041 1 92.44 106 TRP B C 1
ATOM 2169 O O . TRP B 1 106 ? 19.031 5.547 1.176 1 92.44 106 TRP B O 1
ATOM 2179 N N . VAL B 1 107 ? 17.969 3.744 1.892 1 90.56 107 VAL B N 1
ATOM 2180 C CA . VAL B 1 107 ? 17.328 4.449 2.996 1 90.56 107 VAL B CA 1
ATOM 2181 C C . VAL B 1 107 ? 18.391 4.906 4 1 90.56 107 VAL B C 1
ATOM 2183 O O . VAL B 1 107 ? 18.375 6.059 4.434 1 90.56 107 VAL B O 1
ATOM 2186 N N . ARG B 1 108 ? 19.266 4.109 4.305 1 90.19 108 ARG B N 1
ATOM 2187 C CA . ARG B 1 108 ? 20.219 4.375 5.383 1 90.19 108 ARG B 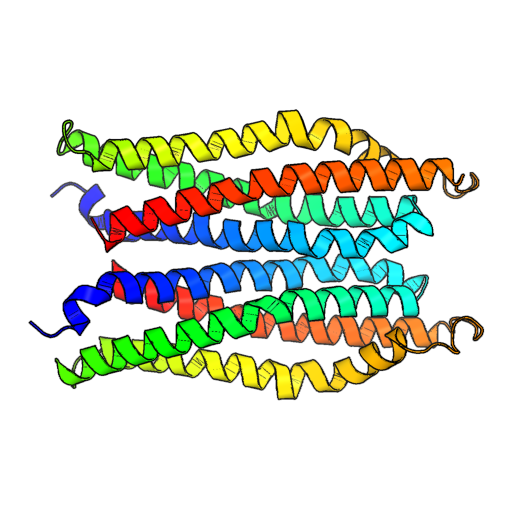CA 1
ATOM 2188 C C . ARG B 1 108 ? 21.281 5.367 4.934 1 90.19 108 ARG B C 1
ATOM 2190 O O . ARG B 1 108 ? 21.688 6.246 5.699 1 90.19 108 ARG B O 1
ATOM 2197 N N . LEU B 1 109 ? 21.641 5.297 3.707 1 93.38 109 LEU B N 1
ATOM 2198 C CA . LEU B 1 109 ? 22.797 6.078 3.297 1 93.38 109 LEU B CA 1
ATOM 2199 C C . LEU B 1 109 ? 22.375 7.328 2.531 1 93.38 109 LEU B C 1
ATOM 2201 O O . LEU B 1 109 ? 23.109 8.312 2.477 1 93.38 109 LEU B O 1
ATOM 2205 N N . VAL B 1 110 ? 21.219 7.297 1.981 1 92.38 110 VAL B N 1
ATOM 2206 C CA . VAL B 1 110 ? 20.859 8.414 1.125 1 92.38 110 VAL B CA 1
ATOM 2207 C C . VAL B 1 110 ? 19.688 9.18 1.75 1 92.38 110 VAL B C 1
ATOM 2209 O O . VAL B 1 110 ? 19.734 10.406 1.891 1 92.38 110 VAL B O 1
ATOM 2212 N N . MET B 1 111 ? 18.719 8.539 2.221 1 93.44 111 MET B N 1
ATOM 2213 C CA . MET B 1 111 ? 17.5 9.195 2.668 1 93.44 111 MET B CA 1
ATOM 2214 C C . MET B 1 111 ? 17.641 9.688 4.102 1 93.44 111 MET B C 1
ATOM 2216 O O . MET B 1 111 ? 17.188 10.781 4.434 1 93.44 111 MET B O 1
ATOM 2220 N N . LEU B 1 112 ? 18.266 9.016 4.941 1 91.88 112 LEU B N 1
ATOM 2221 C CA . LEU B 1 112 ? 18.234 9.297 6.371 1 91.88 112 LEU B CA 1
ATOM 2222 C C . LEU B 1 112 ? 19.203 10.43 6.719 1 91.88 112 LEU B C 1
ATOM 2224 O O . LEU B 1 112 ? 18.875 11.305 7.527 1 91.88 112 LEU B O 1
ATOM 2228 N N . PRO B 1 113 ? 20.281 10.539 6.164 1 91.38 113 PRO B N 1
ATOM 2229 C CA . PRO B 1 113 ? 21.219 11.562 6.621 1 91.38 113 PRO B CA 1
ATOM 2230 C C . PRO B 1 113 ? 20.641 12.977 6.523 1 91.38 113 PRO B C 1
ATOM 2232 O O . PRO B 1 113 ? 20.609 13.703 7.516 1 91.38 113 PRO B O 1
ATOM 2235 N N . PRO B 1 114 ? 20.016 13.375 5.461 1 88.31 114 PRO B N 1
ATOM 2236 C CA . PRO B 1 114 ? 19.391 14.703 5.457 1 88.31 114 PRO B CA 1
ATOM 2237 C C . PRO B 1 114 ? 18.203 14.797 6.406 1 88.31 114 PRO B C 1
ATOM 2239 O O . PRO B 1 114 ? 17.875 15.883 6.891 1 88.31 114 PRO B O 1
ATOM 2242 N N . SER B 1 115 ? 17.625 13.695 6.703 1 89.88 115 SER B N 1
ATOM 2243 C CA . SER B 1 115 ? 16.406 13.648 7.496 1 89.88 115 SER B CA 1
ATOM 2244 C C . SER B 1 115 ? 16.703 13.773 8.984 1 89.88 115 SER B C 1
ATOM 2246 O O . SER B 1 115 ? 15.812 14.07 9.781 1 89.88 115 SER B O 1
ATOM 2248 N N . TYR B 1 116 ? 17.922 13.609 9.352 1 92.25 116 TYR B N 1
ATOM 2249 C CA . TYR B 1 116 ? 18.281 13.797 10.75 1 92.25 116 TYR B CA 1
ATOM 2250 C C . TYR B 1 116 ? 18.047 15.234 11.195 1 92.25 116 TYR B C 1
ATOM 2252 O O . TYR B 1 116 ? 17.656 15.484 12.336 1 92.25 116 TYR B O 1
ATOM 2260 N N . GLU B 1 117 ? 18.219 16.141 10.344 1 91.06 117 GLU B N 1
ATOM 2261 C CA . GLU B 1 117 ? 17.938 17.531 10.648 1 91.06 117 GLU B CA 1
ATOM 2262 C C . GLU B 1 117 ? 16.438 17.75 10.883 1 91.06 117 GLU B C 1
ATOM 2264 O O . GLU B 1 117 ? 16.047 18.531 11.758 1 91.06 117 GLU B O 1
ATOM 2269 N N . LEU B 1 118 ? 15.672 17.078 10.086 1 92.25 118 LEU B N 1
ATOM 2270 C CA . LEU B 1 118 ? 14.227 17.156 10.266 1 92.25 118 LEU B CA 1
ATOM 2271 C C . LEU B 1 118 ? 13.82 16.609 11.633 1 92.25 118 LEU B C 1
ATOM 2273 O O . LEU B 1 118 ? 12.977 17.188 12.312 1 92.25 118 LEU B O 1
ATOM 2277 N N . LEU B 1 119 ? 14.453 15.547 12.031 1 92.06 119 LEU B N 1
ATOM 2278 C CA . LEU B 1 119 ? 14.164 14.93 13.32 1 92.06 119 LEU B CA 1
ATOM 2279 C C . LEU B 1 119 ? 14.57 15.852 14.469 1 92.06 119 LEU B C 1
ATOM 2281 O O . LEU B 1 119 ? 13.859 15.953 15.469 1 92.06 119 LEU B O 1
ATOM 2285 N N . LYS B 1 120 ? 15.633 16.578 14.266 1 91.12 120 LYS B N 1
ATOM 2286 C CA . LYS B 1 120 ? 16.078 17.531 15.281 1 91.12 120 LYS B CA 1
ATOM 2287 C C . LYS B 1 120 ? 15.086 18.688 15.422 1 91.12 120 LYS B C 1
ATOM 2289 O O . LYS B 1 120 ? 14.781 19.109 16.547 1 91.12 120 LYS B O 1
ATOM 2294 N N . ILE B 1 121 ? 14.594 19.078 14.297 1 89.94 121 ILE B N 1
ATOM 2295 C CA . ILE B 1 121 ? 13.633 20.188 14.305 1 89.94 121 ILE B CA 1
ATOM 2296 C C . ILE B 1 121 ? 12.336 19.734 14.961 1 89.94 121 ILE B C 1
ATOM 2298 O O . ILE B 1 121 ? 11.734 20.484 15.742 1 89.94 121 ILE B O 1
ATOM 2302 N N . ALA B 1 122 ? 11.945 18.578 14.727 1 90.12 122 ALA B N 1
ATOM 2303 C CA . ALA B 1 122 ? 10.727 18.031 15.305 1 90.12 122 ALA B CA 1
ATOM 2304 C C . ALA B 1 122 ? 10.852 17.875 16.812 1 90.12 122 ALA B C 1
ATOM 2306 O O . ALA B 1 122 ? 9.875 18.062 17.547 1 90.12 122 ALA B O 1
ATOM 2307 N N . ASP B 1 123 ? 11.984 17.656 17.359 1 88.25 123 ASP B N 1
ATOM 2308 C CA . ASP B 1 123 ? 12.195 17.359 18.766 1 88.25 123 ASP B CA 1
ATOM 2309 C C . ASP B 1 123 ? 12.609 18.609 19.531 1 88.25 123 ASP B C 1
ATOM 2311 O O . ASP B 1 123 ? 12.695 18.578 20.766 1 88.25 123 ASP B O 1
ATOM 2315 N N . ASP B 1 124 ? 12.898 19.625 18.734 1 81.56 124 ASP B N 1
ATOM 2316 C CA . ASP B 1 124 ? 13.352 20.828 19.406 1 81.56 124 ASP B CA 1
ATOM 2317 C C . ASP B 1 124 ? 12.281 21.375 20.359 1 81.56 124 ASP B C 1
ATOM 2319 O O . ASP B 1 124 ? 11.156 21.672 19.938 1 81.56 124 ASP B O 1
ATOM 2323 N N . LYS B 1 125 ? 12.547 21.328 21.703 1 73.25 125 LYS B N 1
ATOM 2324 C CA . LYS B 1 125 ? 11.648 21.828 22.734 1 73.25 125 LYS B CA 1
ATOM 2325 C C . LYS B 1 125 ? 11.727 23.344 22.844 1 73.25 125 LYS B C 1
ATOM 2327 O O . LYS B 1 125 ? 10.805 23.984 23.359 1 73.25 125 LYS B O 1
ATOM 2332 N N . ASN B 1 126 ? 12.945 23.938 22.516 1 60.88 126 ASN B N 1
ATOM 2333 C CA . ASN B 1 126 ? 13.164 25.375 22.688 1 60.88 126 ASN B CA 1
ATOM 2334 C C . ASN B 1 126 ? 12.398 26.188 21.656 1 60.88 126 ASN B C 1
ATOM 2336 O O . ASN B 1 126 ? 12.273 27.406 21.797 1 60.88 126 ASN B O 1
ATOM 2340 N N . ASP B 1 127 ? 12.102 25.734 20.547 1 52.97 127 ASP B N 1
ATOM 2341 C CA . ASP B 1 127 ? 11.766 26.547 19.391 1 52.97 127 ASP B CA 1
ATOM 2342 C C . ASP B 1 127 ? 10.32 27.031 19.453 1 52.97 127 ASP B C 1
ATOM 2344 O O . ASP B 1 127 ? 9.82 27.656 18.516 1 52.97 127 ASP B O 1
ATOM 2348 N N . GLU B 1 128 ? 9.562 26.578 20.328 1 49.88 128 GLU B N 1
ATOM 2349 C CA . GLU B 1 128 ? 8.273 27.25 20.453 1 49.88 128 GLU B CA 1
ATOM 2350 C C . GLU B 1 128 ? 8.445 28.766 20.469 1 49.88 128 GLU B C 1
ATOM 2352 O O . GLU B 1 128 ? 7.523 29.5 20.109 1 49.88 128 GLU B O 1
ATOM 2357 N N . THR B 1 129 ? 9.562 29.297 21.031 1 45.78 129 THR B N 1
ATOM 2358 C CA . THR B 1 129 ? 9.703 30.719 21.281 1 45.78 129 THR B CA 1
ATOM 2359 C C . THR B 1 129 ? 10.477 31.391 20.141 1 45.78 129 THR B C 1
ATOM 2361 O O . THR B 1 129 ? 10.648 32.625 20.125 1 45.78 129 THR B O 1
ATOM 2364 N N . GLN B 1 130 ? 11.188 30.688 19.359 1 50.38 130 GLN B N 1
ATOM 2365 C CA . GLN B 1 130 ? 11.922 31.469 18.375 1 50.38 130 GLN B CA 1
ATOM 2366 C C . GLN B 1 130 ? 11.078 31.719 17.125 1 50.38 130 GLN B C 1
ATOM 2368 O O . GLN B 1 130 ? 10.367 30.828 16.656 1 50.38 130 GLN B O 1
ATOM 2373 N N . PRO B 1 131 ? 10.898 32.875 16.797 1 49.31 131 PRO B N 1
ATOM 2374 C CA . PRO B 1 131 ? 10.086 33.281 15.641 1 49.31 131 PRO B CA 1
ATOM 2375 C C . PRO B 1 131 ? 10.391 32.438 14.391 1 49.31 131 PRO B C 1
ATOM 2377 O O . PRO B 1 131 ? 11.555 32.156 14.094 1 49.31 131 PRO B O 1
ATOM 2380 N N . LEU B 1 132 ? 9.492 31.562 13.961 1 54.34 132 LEU B N 1
ATOM 2381 C CA . LEU B 1 132 ? 9.477 30.875 12.672 1 54.34 132 LEU B CA 1
ATOM 2382 C C . LEU B 1 132 ? 10.125 31.734 11.594 1 54.34 132 LEU B C 1
ATOM 2384 O O . LEU B 1 132 ? 9.562 32.781 11.195 1 54.34 132 LEU B O 1
ATOM 2388 N N . THR B 1 133 ? 11.508 31.859 11.492 1 58.56 133 THR B N 1
ATOM 2389 C CA . THR B 1 133 ? 11.969 32.656 10.375 1 58.56 133 THR B CA 1
ATOM 2390 C C . THR B 1 133 ? 11.672 32 9.047 1 58.56 133 THR B C 1
ATOM 2392 O O . THR B 1 133 ? 11.594 30.766 8.969 1 58.56 133 THR B O 1
ATOM 2395 N N . ALA B 1 134 ? 10.992 32.719 8.102 1 62.97 134 ALA B N 1
ATOM 2396 C CA . ALA B 1 134 ? 10.758 32.344 6.711 1 62.97 134 ALA B CA 1
ATOM 2397 C C . ALA B 1 134 ? 11.859 31.406 6.211 1 62.97 134 ALA B C 1
ATOM 2399 O O . ALA B 1 134 ? 11.602 30.484 5.434 1 62.97 134 ALA B O 1
ATOM 2400 N N . SER B 1 135 ? 13.023 31.516 6.797 1 74.94 135 SER B N 1
ATOM 2401 C CA . SER B 1 135 ? 14.164 30.719 6.371 1 74.94 135 SER B CA 1
ATOM 2402 C C . SER B 1 135 ? 14.055 29.281 6.898 1 74.94 135 SER B C 1
ATOM 2404 O O . SER B 1 135 ? 14.398 28.328 6.195 1 74.94 135 SER B O 1
ATOM 2406 N N . SER B 1 136 ? 13.438 29.141 7.965 1 81.69 136 SER B N 1
ATOM 2407 C CA . SER B 1 136 ? 13.281 27.812 8.547 1 81.69 136 SER B CA 1
ATOM 2408 C C . SER B 1 136 ? 12.25 27 7.789 1 81.69 136 SER B C 1
ATOM 2410 O O . SER B 1 136 ? 12.461 25.812 7.527 1 81.69 136 SER B O 1
ATOM 2412 N N . GLY B 1 137 ? 11.242 27.703 7.316 1 88.88 137 GLY B N 1
ATOM 2413 C CA . GLY B 1 137 ? 10.219 27.031 6.527 1 88.88 137 GLY B CA 1
ATOM 2414 C C . GLY B 1 137 ? 10.734 26.516 5.195 1 88.88 137 GLY B C 1
ATOM 2415 O O . GLY B 1 137 ? 10.445 25.375 4.812 1 88.88 137 GLY B O 1
ATOM 2416 N N . LYS B 1 138 ? 11.484 27.328 4.57 1 92.75 138 LYS B N 1
ATOM 2417 C CA . LYS B 1 138 ? 12.055 26.953 3.281 1 92.75 138 LYS B CA 1
ATOM 2418 C C . LYS B 1 138 ? 13.023 25.781 3.432 1 92.75 138 LYS B C 1
ATOM 2420 O O . LYS B 1 138 ? 13.062 24.891 2.588 1 92.75 138 LYS B O 1
ATOM 2425 N N . LYS B 1 139 ? 13.766 25.828 4.445 1 92.75 139 LYS B N 1
ATOM 2426 C CA . LYS B 1 139 ? 14.727 24.766 4.691 1 92.75 139 LYS B CA 1
ATOM 2427 C C . LYS B 1 139 ? 14.008 23.438 4.984 1 92.75 139 LYS B C 1
ATOM 2429 O O . LYS B 1 139 ? 14.336 22.406 4.402 1 92.75 139 LYS B O 1
ATOM 2434 N N . VAL B 1 140 ? 13.039 23.453 5.883 1 94.69 140 VAL B N 1
ATOM 2435 C CA . VAL B 1 140 ? 12.297 22.25 6.246 1 94.69 140 VAL B CA 1
ATOM 2436 C C . VAL B 1 140 ? 11.578 21.688 5.016 1 94.69 140 VAL B C 1
ATOM 2438 O O . VAL B 1 140 ? 11.602 20.484 4.766 1 94.69 140 VAL B O 1
ATOM 2441 N N . LEU B 1 141 ? 11.008 22.562 4.289 1 96.25 141 LEU B N 1
ATOM 2442 C CA . LEU B 1 141 ? 10.32 22.141 3.076 1 96.25 141 LEU B CA 1
ATOM 2443 C C . LEU B 1 141 ? 11.289 21.516 2.086 1 96.25 141 LEU B C 1
ATOM 2445 O O . LEU B 1 141 ? 10.977 20.484 1.474 1 96.25 141 LEU B O 1
ATOM 2449 N N . GLY B 1 142 ? 12.359 22.078 1.896 1 95.88 142 GLY B N 1
ATOM 2450 C CA . GLY B 1 142 ? 13.375 21.531 1.012 1 95.88 142 GLY B CA 1
ATOM 2451 C C . GLY B 1 142 ? 13.836 20.141 1.412 1 95.88 142 GLY B C 1
ATOM 2452 O O . GLY B 1 142 ? 13.977 19.25 0.562 1 95.88 142 GLY B O 1
ATOM 2453 N N . LEU B 1 143 ? 14.07 19.953 2.67 1 95.69 143 LEU B N 1
ATOM 2454 C CA . LEU B 1 143 ? 14.477 18.641 3.182 1 95.69 143 LEU B CA 1
ATOM 2455 C C . LEU B 1 143 ? 13.391 17.609 2.953 1 95.69 143 LEU B C 1
ATOM 2457 O O . LEU B 1 143 ? 13.68 16.469 2.572 1 95.69 143 LEU B O 1
ATOM 2461 N N . MET B 1 144 ? 12.203 18 3.164 1 96.44 144 MET B N 1
ATOM 2462 C CA . MET B 1 144 ? 11.078 17.078 2.977 1 96.44 144 MET B CA 1
ATOM 2463 C C . MET B 1 144 ? 10.906 16.719 1.504 1 96.44 144 MET B C 1
ATOM 2465 O O . MET B 1 144 ? 10.625 15.57 1.167 1 96.44 144 MET B O 1
ATOM 2469 N N . GLN B 1 145 ? 11.07 17.688 0.689 1 96.81 145 GLN B N 1
ATOM 2470 C CA . GLN B 1 145 ? 10.961 17.453 -0.744 1 96.81 145 GLN B CA 1
ATOM 2471 C C . GLN B 1 145 ? 12.086 16.547 -1.235 1 96.81 145 GLN B C 1
ATOM 2473 O O . GLN B 1 145 ? 11.883 15.703 -2.113 1 96.81 145 GLN B O 1
ATOM 2478 N N . GLU B 1 146 ? 13.25 16.766 -0.731 1 96.12 146 GLU B N 1
ATOM 2479 C CA . GLU B 1 146 ? 14.359 15.883 -1.07 1 96.12 146 GLU B CA 1
ATOM 2480 C C . GLU B 1 146 ? 14.094 14.453 -0.61 1 96.12 146 GLU B C 1
ATOM 2482 O O . GLU B 1 146 ? 14.344 13.5 -1.35 1 96.12 146 GLU B O 1
ATOM 2487 N N . PHE B 1 147 ? 13.664 14.297 0.578 1 96.88 147 PHE B N 1
ATOM 2488 C CA . PHE B 1 147 ? 13.297 12.977 1.078 1 96.88 147 PHE B CA 1
ATOM 2489 C C . PHE B 1 147 ? 12.289 12.312 0.151 1 96.88 147 PHE B C 1
ATOM 2491 O O . PHE B 1 147 ? 12.445 11.141 -0.201 1 96.88 147 PHE B O 1
ATOM 2498 N N . ASN B 1 148 ? 11.281 13.086 -0.185 1 97.31 148 ASN B N 1
ATOM 2499 C CA . ASN B 1 148 ? 10.227 12.531 -1.032 1 97.31 148 ASN B CA 1
ATOM 2500 C C . ASN B 1 148 ? 10.75 12.188 -2.422 1 97.31 148 ASN B C 1
ATOM 2502 O O . ASN B 1 148 ? 10.289 11.227 -3.041 1 97.31 148 ASN B O 1
ATOM 2506 N N . ALA B 1 149 ? 11.672 12.984 -2.922 1 96.94 149 ALA B N 1
ATOM 2507 C CA . ALA B 1 149 ? 12.297 12.664 -4.199 1 96.94 149 ALA B CA 1
ATOM 2508 C C . ALA B 1 149 ? 13.031 11.328 -4.129 1 96.94 149 ALA B C 1
ATOM 2510 O O . ALA B 1 149 ? 12.938 10.508 -5.051 1 96.94 149 ALA B O 1
ATOM 2511 N N . GLN B 1 150 ? 13.734 11.125 -3.062 1 96.25 150 GLN B N 1
ATOM 2512 C CA . GLN B 1 150 ? 14.438 9.859 -2.875 1 96.25 150 GLN B CA 1
ATOM 2513 C C . GLN B 1 150 ? 13.453 8.703 -2.689 1 96.25 150 GLN B C 1
ATOM 2515 O O . GLN B 1 150 ? 13.719 7.578 -3.107 1 96.25 150 GLN B O 1
ATOM 2520 N N . MET B 1 151 ? 12.336 9 -2.094 1 95.69 151 MET B N 1
ATOM 2521 C CA . MET B 1 151 ? 11.305 7.988 -1.92 1 95.69 151 MET B CA 1
ATOM 2522 C C . MET B 1 151 ? 10.773 7.512 -3.27 1 95.69 151 MET B C 1
ATOM 2524 O O . MET B 1 151 ? 10.391 6.352 -3.418 1 95.69 151 MET B O 1
ATOM 2528 N N . SER B 1 152 ? 10.742 8.398 -4.227 1 95.81 152 SER B N 1
ATOM 2529 C CA . SER B 1 152 ? 10.273 8.023 -5.555 1 95.81 152 SER B CA 1
ATOM 2530 C C . SER B 1 152 ? 11.172 6.961 -6.184 1 95.81 152 SER B C 1
ATOM 2532 O O . SER B 1 152 ? 10.719 6.164 -7.008 1 95.81 152 SER B O 1
ATOM 2534 N N . VAL B 1 153 ? 12.383 6.965 -5.816 1 94.94 153 VAL B N 1
ATOM 2535 C CA . VAL B 1 153 ? 13.312 5.949 -6.293 1 94.94 153 VAL B CA 1
ATOM 2536 C C . VAL B 1 153 ? 13.164 4.676 -5.469 1 94.94 153 VAL B C 1
ATOM 2538 O O . VAL B 1 153 ? 13.023 3.58 -6.023 1 94.94 153 VAL B O 1
ATOM 2541 N N . ARG B 1 154 ? 13.125 4.879 -4.207 1 94.56 154 ARG B N 1
ATOM 2542 C CA . ARG B 1 154 ? 13.055 3.756 -3.277 1 94.56 154 ARG B CA 1
ATOM 2543 C C . ARG B 1 154 ? 11.805 2.914 -3.525 1 94.56 154 ARG B C 1
ATOM 2545 O O . ARG B 1 154 ? 11.844 1.689 -3.398 1 94.56 154 ARG B O 1
ATOM 2552 N N . MET B 1 155 ? 10.719 3.543 -3.885 1 95.19 155 MET B N 1
ATOM 2553 C CA . MET B 1 155 ? 9.453 2.826 -3.994 1 95.19 155 MET B CA 1
ATOM 2554 C C . MET B 1 155 ? 9.445 1.917 -5.219 1 95.19 155 MET B C 1
ATOM 2556 O O . MET B 1 155 ? 8.578 1.051 -5.352 1 95.19 155 MET B O 1
ATOM 2560 N N . MET B 1 156 ? 10.391 2.066 -6.102 1 95.88 156 MET B N 1
ATOM 2561 C CA . MET B 1 156 ? 10.43 1.257 -7.316 1 95.88 156 MET B CA 1
ATOM 2562 C C . MET B 1 156 ? 10.922 -0.154 -7.012 1 95.88 156 MET B C 1
ATOM 2564 O O . MET B 1 156 ? 10.609 -1.094 -7.75 1 95.88 156 MET B O 1
ATOM 2568 N N . PHE B 1 157 ? 11.602 -0.292 -5.961 1 96.69 157 PHE B N 1
ATOM 2569 C CA . PHE B 1 157 ? 12.25 -1.569 -5.684 1 96.69 157 PHE B CA 1
ATOM 2570 C C . PHE B 1 157 ? 11.211 -2.654 -5.418 1 96.69 157 PHE B C 1
ATOM 2572 O O . PHE B 1 157 ? 11.227 -3.703 -6.066 1 96.69 157 PHE B O 1
ATOM 2579 N N . PRO B 1 158 ? 10.32 -2.43 -4.523 1 96.75 158 PRO B N 1
ATOM 2580 C CA . PRO B 1 158 ? 9.336 -3.488 -4.309 1 96.75 158 PRO B CA 1
ATOM 2581 C C . PRO B 1 158 ? 8.453 -3.729 -5.531 1 96.75 158 PRO B C 1
ATOM 2583 O O . PRO B 1 158 ? 7.973 -4.848 -5.746 1 96.75 158 PRO B O 1
ATOM 2586 N N . TRP B 1 159 ? 8.242 -2.705 -6.355 1 97.5 159 TRP B N 1
ATOM 2587 C CA . TRP B 1 159 ? 7.512 -2.898 -7.605 1 97.5 159 TRP B CA 1
ATOM 2588 C C . TRP B 1 159 ? 8.234 -3.881 -8.516 1 97.5 159 TRP B C 1
ATOM 2590 O O . TRP B 1 159 ? 7.621 -4.789 -9.078 1 97.5 159 TRP B O 1
ATOM 2600 N N . VAL B 1 160 ? 9.477 -3.666 -8.656 1 97.38 160 VAL B N 1
ATOM 2601 C CA . VAL B 1 160 ? 10.281 -4.504 -9.539 1 97.38 160 VAL B CA 1
ATOM 2602 C C . VAL B 1 160 ? 10.32 -5.934 -9.008 1 97.38 160 VAL B C 1
ATOM 2604 O O . VAL B 1 160 ? 10.094 -6.887 -9.758 1 97.38 160 VAL B O 1
ATOM 2607 N N . VAL B 1 161 ? 10.562 -6.047 -7.746 1 97.5 161 VAL B N 1
ATOM 2608 C CA . VAL B 1 161 ? 10.656 -7.375 -7.148 1 97.5 161 VAL B CA 1
ATOM 2609 C C . VAL B 1 161 ? 9.312 -8.086 -7.242 1 97.5 161 VAL B C 1
ATOM 2611 O O . VAL B 1 161 ? 9.25 -9.273 -7.566 1 97.5 161 VAL B O 1
ATOM 2614 N N . GLY B 1 162 ? 8.266 -7.375 -6.941 1 97.19 162 GLY B N 1
ATOM 2615 C CA . GLY B 1 162 ? 6.941 -7.961 -7.074 1 97.19 162 GLY B CA 1
ATOM 2616 C C . GLY B 1 162 ? 6.625 -8.406 -8.492 1 97.19 162 GLY B C 1
ATOM 2617 O O . GLY B 1 162 ? 6.051 -9.477 -8.695 1 97.19 162 GLY B O 1
ATOM 2618 N N . GLY B 1 163 ? 6.996 -7.57 -9.406 1 96.12 163 GLY B N 1
ATOM 2619 C CA . GLY B 1 163 ? 6.797 -7.938 -10.797 1 96.12 163 GLY B CA 1
ATOM 2620 C C . GLY B 1 163 ? 7.57 -9.18 -11.203 1 96.12 163 GLY B C 1
ATOM 2621 O O . GLY B 1 163 ? 7.035 -10.055 -11.883 1 96.12 163 GLY B O 1
ATOM 2622 N N . LEU B 1 164 ? 8.789 -9.281 -10.836 1 96.5 164 LEU B N 1
ATOM 2623 C CA . LEU B 1 164 ? 9.609 -10.445 -11.148 1 96.5 164 LEU B CA 1
ATOM 2624 C C . LEU B 1 164 ? 9.055 -11.703 -10.484 1 96.5 164 LEU B C 1
ATOM 2626 O O . LEU B 1 164 ? 9 -12.766 -11.102 1 96.5 164 LEU B O 1
ATOM 2630 N N . ALA B 1 165 ? 8.672 -11.531 -9.242 1 96.62 165 ALA B N 1
ATOM 2631 C CA . ALA B 1 165 ? 8.125 -12.68 -8.523 1 96.62 165 ALA B CA 1
ATOM 2632 C C . ALA B 1 165 ? 6.852 -13.188 -9.18 1 96.62 165 ALA B C 1
ATOM 2634 O O . ALA B 1 165 ? 6.648 -14.398 -9.305 1 96.62 165 ALA B O 1
ATOM 2635 N N . MET B 1 166 ? 6.07 -12.328 -9.594 1 95.88 166 MET B N 1
ATOM 2636 C CA . MET B 1 166 ? 4.832 -12.719 -10.258 1 95.88 166 MET B CA 1
ATOM 2637 C C . MET B 1 166 ? 5.117 -13.375 -11.602 1 95.88 166 MET B C 1
ATOM 2639 O O . MET B 1 166 ? 4.523 -14.398 -11.945 1 95.88 166 MET B O 1
ATOM 2643 N N . TRP B 1 167 ? 5.996 -12.781 -12.32 1 94.31 167 TRP B N 1
ATOM 2644 C CA . TRP B 1 167 ? 6.344 -13.312 -13.641 1 94.31 167 TRP B CA 1
ATOM 2645 C C . TRP B 1 167 ? 6.906 -14.727 -13.523 1 94.31 167 TRP B C 1
ATOM 2647 O O . TRP B 1 167 ? 6.48 -15.633 -14.242 1 94.31 167 TRP B O 1
ATOM 2657 N N . LEU B 1 168 ? 7.719 -14.977 -12.609 1 94.75 168 LEU B N 1
ATOM 2658 C CA . LEU B 1 168 ? 8.352 -16.281 -12.43 1 94.75 168 LEU B CA 1
ATOM 2659 C C . LEU B 1 168 ? 7.34 -17.312 -11.922 1 94.75 168 LEU B C 1
ATOM 2661 O O . LEU B 1 168 ? 7.422 -18.484 -12.266 1 94.75 168 LEU B O 1
ATOM 2665 N N . THR B 1 169 ? 6.438 -16.797 -11.164 1 93.88 169 THR B N 1
ATOM 2666 C CA . THR B 1 169 ? 5.5 -17.719 -10.531 1 93.88 169 THR B CA 1
ATOM 2667 C C . THR B 1 169 ? 4.363 -18.062 -11.484 1 93.88 169 THR B C 1
ATOM 2669 O O . THR B 1 169 ? 3.885 -19.203 -11.5 1 93.88 169 THR B O 1
ATOM 2672 N N . LEU B 1 170 ? 4.023 -17.141 -12.32 1 93.12 170 LEU B N 1
ATOM 2673 C CA . LEU B 1 170 ? 2.787 -17.344 -13.07 1 93.12 170 LEU B CA 1
ATOM 2674 C C . LEU B 1 170 ? 3.074 -17.531 -14.555 1 93.12 170 LEU B C 1
ATOM 2676 O O . LEU B 1 170 ? 2.273 -18.125 -15.281 1 93.12 170 LEU B O 1
ATOM 2680 N N . ALA B 1 171 ? 4.137 -17.016 -14.984 1 84.31 171 ALA B N 1
ATOM 2681 C CA . ALA B 1 171 ? 4.34 -17.016 -16.422 1 84.31 171 ALA B CA 1
ATOM 2682 C C . ALA B 1 171 ? 5.516 -17.906 -16.828 1 84.31 171 ALA B C 1
ATOM 2684 O O . ALA B 1 171 ? 5.688 -18.219 -18 1 84.31 171 ALA B O 1
ATOM 2685 N N . TYR B 1 172 ? 6.32 -18.25 -15.82 1 79.5 172 TYR B N 1
ATOM 2686 C CA . TYR B 1 172 ? 7.461 -19.078 -16.188 1 79.5 172 TYR B CA 1
ATOM 2687 C C . TYR B 1 172 ? 7.188 -20.547 -15.875 1 79.5 172 TYR B C 1
ATOM 2689 O O . TYR B 1 172 ? 6.68 -20.875 -14.797 1 79.5 172 TYR B O 1
#

Secondary structure (DSSP, 8-state):
--HHHHHHHHHHHHHHHHHHHHHHHHHHHHHHGGGGHHHHHH-HHHHHHHHHHHHHHHHTTHHHHHHHHHHHHHHHHHHHHHH-TT-HHHHHHHHHHHHHHHHHHHIIIIIHHHHHHHHHHHH-SGGGSS---HHHHHHHHHHHHHHHHHHHHHTHHHHHHHHHHHIIIII-/--HHHHHHHHHHHHHHHHHHHHHHHHHHHHHHGGGGHHHHHH-HHHHHHHHHHHHHHHHTTHHHHHHHHHHHHHHHHHHHHHH-TT-HHHHHHHHHHHHHHHHHHHIIIIIHHHHHHHHHHHH-SGGGSS---HHHHHHHHHHHHHHHHHHHHHTHHHHHHHHHHHIIIII-

Nearest PDB structures (foldseek):
  8w6e-assembly1_A  TM=6.019E-01  e=3.665E-01  artificial sequences
  8w6f-assembly1_A  TM=2.691E-01  e=9.113E-01  artificial sequences
  7td1-assembly1_R  TM=3.242E-01  e=1.962E+00  Homo sapiens
  7sqc-assembly1_1W  TM=2.567E-01  e=1.783E+00  Chlamydomonas reinhardtii
  1i49-assembly1_B  TM=2.324E-01  e=7.511E+00  Homo sapiens